Protein AF-A0A929S9D7-F1 (afdb_monomer)

Radius of gyration: 20.05 Å; Cα contacts (8 Å, |Δi|>4): 480; chains: 1; bounding box: 50×42×52 Å

pLDDT: mean 94.88, std 5.47, range [41.59, 98.62]

Structure (mmCIF, N/CA/C/O backbone):
data_AF-A0A929S9D7-F1
#
_entry.id   AF-A0A929S9D7-F1
#
loop_
_atom_site.group_PDB
_atom_site.id
_atom_site.type_symbol
_atom_site.label_atom_id
_atom_site.label_alt_id
_atom_site.label_comp_id
_atom_site.label_asym_id
_atom_site.label_entity_id
_atom_site.label_seq_id
_atom_site.pdbx_PDB_ins_code
_atom_site.Cartn_x
_atom_site.Cartn_y
_atom_site.Cartn_z
_atom_site.occupancy
_atom_site.B_iso_or_equiv
_atom_site.auth_seq_id
_atom_site.auth_comp_id
_atom_site.auth_asym_id
_atom_site.auth_atom_id
_atom_site.pdbx_PDB_model_num
ATOM 1 N N . MET A 1 1 ? 7.898 -10.731 -29.707 1.00 70.94 1 MET A N 1
ATOM 2 C CA . MET A 1 1 ? 7.051 -10.896 -28.508 1.00 70.94 1 MET A CA 1
ATOM 3 C C . MET A 1 1 ? 7.997 -10.871 -27.321 1.00 70.94 1 MET A C 1
ATOM 5 O O . MET A 1 1 ? 9.090 -11.398 -27.480 1.00 70.94 1 MET A O 1
ATOM 9 N N . TYR A 1 2 ? 7.657 -10.192 -26.224 1.00 89.38 2 TYR A N 1
ATOM 10 C CA . TYR A 1 2 ? 8.487 -10.220 -25.011 1.00 89.38 2 TYR A CA 1
ATOM 11 C C . TYR A 1 2 ? 8.585 -11.662 -24.489 1.00 89.38 2 TYR A C 1
ATOM 13 O O . TYR A 1 2 ? 7.575 -12.366 -24.494 1.00 89.38 2 TYR A O 1
ATOM 21 N N . GLU A 1 3 ? 9.781 -12.100 -24.105 1.00 94.56 3 GLU A N 1
ATOM 22 C CA . GLU A 1 3 ? 10.015 -13.422 -23.518 1.00 94.56 3 GLU A CA 1
ATOM 23 C C . GLU A 1 3 ? 9.956 -13.289 -21.996 1.00 94.56 3 GLU A C 1
ATOM 25 O O . GLU A 1 3 ? 10.698 -12.495 -21.420 1.00 94.56 3 GLU A O 1
ATOM 30 N N . LEU A 1 4 ? 9.026 -14.014 -21.375 1.00 97.12 4 LEU A N 1
ATOM 31 C CA . LEU A 1 4 ? 8.848 -14.009 -19.927 1.00 97.12 4 LEU A CA 1
ATOM 32 C C . LEU A 1 4 ? 9.947 -14.842 -19.268 1.00 97.12 4 LEU A C 1
ATOM 34 O O . LEU A 1 4 ? 10.273 -15.936 -19.726 1.00 97.12 4 LEU A O 1
ATOM 38 N N . SER A 1 5 ? 10.473 -14.324 -18.168 1.00 97.00 5 SER A N 1
ATOM 39 C CA . SER A 1 5 ? 11.403 -15.008 -17.273 1.00 97.00 5 SER A CA 1
ATOM 40 C C . SER A 1 5 ? 10.705 -16.087 -16.435 1.00 97.00 5 SER A C 1
ATOM 42 O O . SER A 1 5 ? 11.365 -17.009 -15.955 1.00 97.00 5 SER A O 1
ATOM 44 N N . TYR A 1 6 ? 9.388 -15.966 -16.240 1.00 97.12 6 TYR A N 1
ATOM 45 C CA . TYR A 1 6 ? 8.585 -16.864 -15.409 1.00 97.12 6 TYR A CA 1
ATOM 46 C C . TYR A 1 6 ? 7.400 -17.479 -16.165 1.00 97.12 6 TYR A C 1
ATOM 48 O O . TYR A 1 6 ? 6.842 -16.872 -17.078 1.00 97.12 6 TYR A O 1
ATOM 56 N N . ASP A 1 7 ? 6.985 -18.679 -15.745 1.00 96.62 7 ASP A N 1
ATOM 57 C CA . ASP A 1 7 ? 5.815 -19.369 -16.295 1.00 96.62 7 ASP A CA 1
ATOM 58 C C . ASP A 1 7 ? 4.545 -19.050 -15.488 1.00 96.62 7 ASP A C 1
ATOM 60 O O . ASP A 1 7 ? 4.351 -19.526 -14.370 1.00 96.62 7 ASP A O 1
ATOM 64 N N . PHE A 1 8 ? 3.656 -18.265 -16.092 1.00 96.69 8 PHE A N 1
ATOM 65 C CA . PHE A 1 8 ? 2.317 -17.924 -15.604 1.00 96.69 8 PHE A CA 1
ATOM 66 C C . PHE A 1 8 ? 1.219 -18.804 -16.221 1.00 96.69 8 PHE A C 1
ATOM 68 O O . PHE A 1 8 ? 0.042 -18.427 -16.238 1.00 96.69 8 PHE A O 1
ATOM 75 N N . GLN A 1 9 ? 1.585 -19.959 -16.781 1.00 95.81 9 GLN A N 1
ATOM 76 C CA . GLN A 1 9 ? 0.676 -20.925 -17.390 1.00 95.81 9 GLN A CA 1
ATOM 77 C C . GLN A 1 9 ? -0.205 -20.282 -18.479 1.00 95.81 9 GLN A C 1
ATOM 79 O O . GLN A 1 9 ? 0.286 -19.716 -19.461 1.00 95.81 9 GLN A O 1
ATOM 84 N N . THR A 1 10 ? -1.529 -20.345 -18.323 1.00 94.06 10 THR A N 1
ATOM 85 C CA . THR A 1 10 ? -2.501 -19.810 -19.284 1.00 94.06 10 THR A CA 1
ATOM 86 C C . THR A 1 10 ? -2.420 -18.291 -19.441 1.00 94.06 10 THR A C 1
ATOM 88 O O . THR A 1 10 ? -2.863 -17.765 -20.462 1.00 94.06 10 THR A O 1
ATOM 91 N N . SER A 1 11 ? -1.819 -17.580 -18.481 1.00 96.12 11 SER A N 1
ATOM 92 C CA . SER A 1 11 ? -1.686 -16.119 -18.503 1.00 96.12 11 SER A CA 1
ATOM 93 C C . SER A 1 11 ? -0.428 -15.626 -19.233 1.00 96.12 11 SER A C 1
ATOM 95 O O . SER A 1 11 ? -0.283 -14.424 -19.458 1.00 96.12 11 SER A O 1
ATOM 97 N N . ASN A 1 12 ? 0.457 -16.522 -19.689 1.00 97.31 12 ASN A N 1
ATOM 98 C CA . ASN A 1 12 ? 1.707 -16.146 -20.366 1.00 97.31 12 ASN A CA 1
ATOM 99 C C . ASN A 1 12 ? 1.491 -15.224 -21.571 1.00 97.31 12 ASN A C 1
ATOM 101 O O . ASN A 1 12 ? 2.154 -14.199 -21.707 1.00 97.31 12 ASN A O 1
ATOM 105 N N . GLN A 1 13 ? 0.540 -15.552 -22.449 1.00 96.88 13 GLN A N 1
ATOM 106 C CA . GLN A 1 13 ? 0.327 -14.776 -23.675 1.00 96.88 13 GLN A CA 1
ATOM 107 C C . GLN A 1 13 ? -0.138 -13.344 -23.383 1.00 96.88 13 GLN A C 1
ATOM 109 O O . GLN A 1 13 ? 0.322 -12.394 -24.023 1.00 96.88 13 GLN A O 1
ATOM 114 N N . ILE A 1 14 ? -1.049 -13.182 -22.419 1.00 97.31 14 ILE A N 1
ATOM 115 C CA . ILE A 1 14 ? -1.600 -11.871 -22.077 1.00 97.31 14 ILE A CA 1
ATOM 116 C C . ILE A 1 14 ? -0.566 -11.012 -21.336 1.00 97.31 14 ILE A C 1
ATOM 118 O O . ILE A 1 14 ? -0.425 -9.831 -21.661 1.00 97.31 14 ILE A O 1
ATOM 122 N N . ILE A 1 15 ? 0.226 -11.613 -20.441 1.00 98.12 15 ILE A N 1
ATOM 123 C CA . ILE A 1 15 ? 1.313 -10.935 -19.725 1.00 98.12 15 ILE A CA 1
ATOM 124 C C . ILE A 1 15 ? 2.418 -10.528 -20.706 1.00 98.12 15 ILE A C 1
ATOM 126 O O . ILE A 1 15 ? 2.784 -9.356 -20.754 1.00 98.12 15 ILE A O 1
ATOM 130 N N . ALA A 1 16 ? 2.886 -11.428 -21.575 1.00 98.06 16 ALA A N 1
ATOM 131 C CA . ALA A 1 16 ? 3.917 -11.112 -22.567 1.00 98.06 16 ALA A CA 1
ATOM 132 C C . ALA A 1 16 ? 3.506 -9.951 -23.492 1.00 98.06 16 ALA A C 1
ATOM 134 O O . ALA A 1 16 ? 4.299 -9.047 -23.774 1.00 98.06 16 ALA A O 1
ATOM 135 N N . LYS A 1 17 ? 2.242 -9.930 -23.936 1.00 97.94 17 LYS A N 1
ATOM 136 C CA . LYS A 1 17 ? 1.696 -8.823 -24.734 1.00 97.94 17 LYS A CA 1
ATOM 137 C C . LYS A 1 17 ? 1.648 -7.515 -23.941 1.00 97.94 17 LYS A C 1
ATOM 139 O O . LYS A 1 17 ? 1.969 -6.460 -24.488 1.00 97.94 17 LYS A O 1
ATOM 144 N N . TYR A 1 18 ? 1.251 -7.573 -22.672 1.00 98.38 18 TYR A N 1
ATOM 145 C CA . TYR A 1 18 ? 1.241 -6.410 -21.791 1.00 98.38 18 TYR A CA 1
ATOM 146 C C . TYR A 1 18 ? 2.647 -5.823 -21.605 1.00 98.38 18 TYR A C 1
ATOM 148 O O . TYR A 1 18 ? 2.832 -4.630 -21.846 1.00 98.38 18 TYR A O 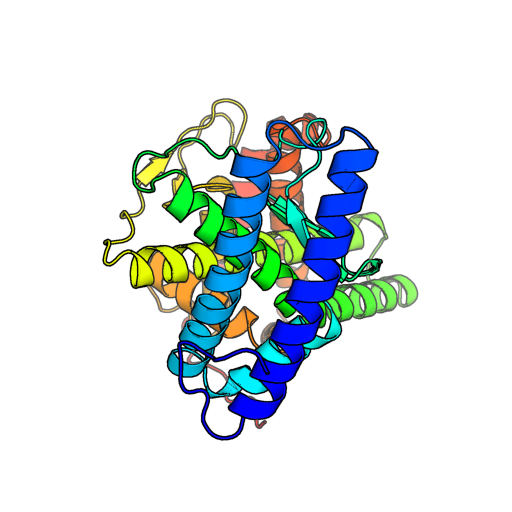1
ATOM 156 N N . PHE A 1 19 ? 3.651 -6.649 -21.294 1.00 98.50 19 PHE A N 1
ATOM 157 C CA . PHE A 1 19 ? 5.041 -6.205 -21.143 1.00 98.50 19 PHE A CA 1
ATOM 158 C C . PHE A 1 19 ? 5.604 -5.590 -22.421 1.00 98.50 19 PHE A C 1
ATOM 160 O O . PHE A 1 19 ? 6.274 -4.561 -22.363 1.00 98.50 19 PHE A O 1
ATOM 167 N N . GLN A 1 20 ? 5.284 -6.156 -23.587 1.00 98.06 20 GLN A N 1
ATOM 168 C CA . GLN A 1 20 ? 5.695 -5.576 -24.865 1.00 98.06 20 GLN A CA 1
ATOM 169 C C . GLN A 1 20 ? 5.193 -4.129 -25.027 1.00 98.06 20 GLN A C 1
ATOM 171 O O . GLN A 1 20 ? 5.957 -3.256 -25.444 1.00 98.06 20 GLN A O 1
ATOM 176 N N . ASN A 1 21 ? 3.935 -3.861 -24.668 1.00 98.00 21 ASN A N 1
ATOM 177 C CA . ASN A 1 21 ? 3.367 -2.511 -24.722 1.00 98.00 21 ASN A CA 1
ATOM 178 C C . ASN A 1 21 ? 3.952 -1.600 -23.635 1.00 98.00 21 ASN A C 1
ATOM 180 O O . ASN A 1 21 ? 4.302 -0.455 -23.919 1.00 98.00 21 ASN A O 1
ATOM 184 N N . LEU A 1 22 ? 4.097 -2.112 -22.410 1.00 98.38 22 LEU A N 1
ATOM 185 C CA . LEU A 1 22 ? 4.673 -1.382 -21.283 1.00 98.38 22 LEU A CA 1
ATOM 186 C C . LEU A 1 22 ? 6.094 -0.901 -21.600 1.00 98.38 22 LEU A C 1
ATOM 188 O O . LEU A 1 22 ? 6.403 0.268 -21.380 1.00 98.38 22 LEU A O 1
ATOM 192 N N . ILE A 1 23 ? 6.943 -1.768 -22.162 1.00 98.25 23 ILE A N 1
ATOM 193 C CA . ILE A 1 23 ? 8.321 -1.437 -22.553 1.00 98.25 23 ILE A CA 1
ATOM 194 C C . ILE A 1 23 ? 8.330 -0.346 -23.621 1.00 98.25 23 ILE A C 1
ATOM 196 O O . ILE A 1 23 ? 9.091 0.614 -23.501 1.00 98.25 23 ILE A O 1
ATOM 200 N N . ALA A 1 24 ? 7.482 -0.459 -24.647 1.00 98.00 24 ALA A N 1
ATOM 201 C CA . ALA A 1 24 ? 7.407 0.530 -25.718 1.00 98.00 24 ALA A CA 1
ATOM 202 C C . ALA A 1 24 ? 6.993 1.912 -25.183 1.00 98.00 24 ALA A C 1
ATOM 204 O O . ALA A 1 24 ? 7.670 2.908 -25.446 1.00 98.00 24 ALA A O 1
ATOM 205 N N . ASN A 1 25 ? 5.933 1.962 -24.374 1.00 98.31 25 ASN A N 1
ATOM 206 C CA . ASN A 1 25 ? 5.420 3.199 -23.788 1.00 98.31 25 ASN A CA 1
ATOM 207 C C . ASN A 1 25 ? 6.412 3.831 -22.802 1.00 98.31 25 ASN A C 1
ATOM 209 O O . ASN A 1 25 ? 6.657 5.035 -22.856 1.00 98.31 25 ASN A O 1
ATOM 213 N N . SER A 1 26 ? 7.018 3.019 -21.933 1.00 98.19 26 SER A N 1
ATOM 214 C CA . SER A 1 26 ? 7.996 3.478 -20.940 1.00 98.19 26 SER A CA 1
ATOM 215 C C . SER A 1 26 ? 9.271 4.000 -21.604 1.00 98.19 26 SER A C 1
ATOM 217 O O . SER A 1 26 ? 9.798 5.042 -21.222 1.00 98.19 26 SER A O 1
ATOM 219 N N . SER A 1 27 ? 9.723 3.331 -22.668 1.00 97.44 27 SER A N 1
ATOM 220 C CA . SER A 1 27 ? 10.875 3.768 -23.465 1.00 97.44 27 SER A CA 1
ATOM 221 C C . SER A 1 27 ? 10.595 5.090 -24.188 1.00 97.44 27 SER A C 1
ATOM 223 O O . SER A 1 27 ? 11.442 5.984 -24.188 1.00 97.44 27 SER A O 1
ATOM 225 N N . ALA A 1 28 ? 9.401 5.251 -24.773 1.00 97.56 28 ALA A N 1
ATOM 226 C CA . ALA A 1 28 ? 8.978 6.509 -25.390 1.00 97.56 28 ALA A CA 1
ATOM 227 C C . ALA A 1 28 ? 8.882 7.649 -24.359 1.00 97.56 28 ALA A C 1
ATOM 229 O O . ALA A 1 28 ? 9.313 8.771 -24.635 1.00 97.56 28 ALA A O 1
ATOM 230 N N . ASN A 1 29 ? 8.373 7.359 -23.156 1.00 97.38 29 ASN A N 1
ATOM 231 C CA . ASN A 1 29 ? 8.314 8.322 -22.059 1.00 97.38 29 ASN A CA 1
ATOM 232 C C . ASN A 1 29 ? 9.718 8.774 -21.624 1.00 97.38 29 ASN A C 1
ATOM 234 O O . ASN A 1 29 ? 9.981 9.976 -21.596 1.00 97.38 29 ASN A O 1
ATOM 238 N N . LEU A 1 30 ? 10.646 7.837 -21.400 1.00 96.88 30 LEU A N 1
ATOM 239 C CA . LEU A 1 30 ? 12.028 8.159 -21.038 1.00 96.88 30 LEU A CA 1
ATOM 240 C C . LEU A 1 30 ? 12.709 9.021 -22.110 1.00 96.88 30 LEU A C 1
ATOM 242 O O . LEU A 1 30 ? 13.360 10.012 -21.787 1.00 96.88 30 LEU A O 1
ATOM 246 N N . GLN A 1 31 ? 12.524 8.703 -23.395 1.00 96.62 31 GLN A N 1
ATOM 247 C CA . GLN A 1 31 ? 13.046 9.532 -24.488 1.00 96.62 31 GLN A CA 1
ATOM 248 C C . GLN A 1 31 ? 12.513 10.968 -24.427 1.00 96.62 31 GLN A C 1
ATOM 250 O O . GLN A 1 31 ? 13.255 11.916 -24.697 1.00 96.62 31 GLN A O 1
ATOM 255 N N . GLN A 1 32 ? 11.242 11.149 -24.063 1.00 97.12 32 GLN A N 1
ATOM 256 C CA . GLN A 1 32 ? 10.667 12.477 -23.884 1.00 97.12 32 GLN A CA 1
ATOM 257 C C . GLN A 1 32 ? 11.241 13.189 -22.653 1.00 97.12 32 GLN A C 1
ATOM 259 O O . GLN A 1 32 ? 11.578 14.369 -22.747 1.00 97.12 32 GLN A O 1
ATOM 264 N N . GLN A 1 33 ? 11.423 12.487 -21.531 1.00 96.69 33 GLN A N 1
ATOM 265 C CA . GLN A 1 33 ? 12.069 13.043 -20.339 1.00 96.69 33 GLN A CA 1
ATOM 266 C C . GLN A 1 33 ? 13.514 13.482 -20.623 1.00 96.69 33 GLN A C 1
ATOM 268 O O . GLN A 1 33 ? 13.934 14.545 -20.164 1.00 96.69 33 GLN A O 1
ATOM 273 N N . VAL A 1 34 ? 14.260 12.720 -21.432 1.00 96.38 34 VAL A N 1
ATOM 274 C CA . VAL A 1 34 ? 15.604 13.094 -21.905 1.00 96.38 34 VAL A CA 1
ATOM 275 C C . VAL A 1 34 ? 15.553 14.390 -22.714 1.00 96.38 34 VAL A C 1
ATOM 277 O O . VAL A 1 34 ? 16.272 15.335 -22.392 1.00 96.38 34 VAL A O 1
ATOM 280 N N . LYS A 1 35 ? 14.664 14.483 -23.714 1.00 96.69 35 LYS A N 1
ATOM 281 C CA . LYS A 1 35 ? 14.483 15.705 -24.525 1.00 96.69 35 LYS A CA 1
ATOM 282 C C . LYS A 1 35 ? 14.114 16.919 -23.671 1.00 96.69 35 LYS A C 1
ATOM 284 O O . LYS A 1 35 ? 14.609 18.016 -23.911 1.00 96.69 35 LYS A O 1
ATOM 289 N N . ASN A 1 36 ? 13.287 16.709 -22.652 1.00 96.69 36 ASN A N 1
ATOM 290 C CA . ASN A 1 36 ? 12.842 17.746 -21.727 1.00 96.69 36 ASN A CA 1
ATOM 291 C C . ASN A 1 36 ? 13.862 18.058 -20.616 1.00 96.69 36 ASN A C 1
ATOM 293 O O . ASN A 1 36 ? 13.570 18.868 -19.739 1.00 96.69 36 ASN A O 1
ATOM 297 N N . SER A 1 37 ? 15.044 17.429 -20.613 1.00 95.44 37 SER A N 1
ATOM 298 C CA . SER A 1 37 ? 16.060 17.593 -19.561 1.00 95.44 37 SER A CA 1
ATOM 299 C C . SER A 1 37 ? 15.543 17.269 -18.147 1.00 95.44 37 SER A C 1
ATOM 301 O O . SER A 1 37 ? 15.972 17.881 -17.164 1.00 95.44 37 SER A O 1
ATOM 303 N N . GLN A 1 38 ? 14.615 16.314 -18.045 1.00 95.75 38 GLN A N 1
ATOM 304 C CA . GLN A 1 38 ? 14.002 15.843 -16.796 1.00 95.75 38 GLN A CA 1
ATOM 305 C C . GLN A 1 38 ? 14.770 14.677 -16.157 1.00 95.75 38 GLN A C 1
ATOM 307 O O . GLN A 1 38 ? 14.504 14.338 -15.009 1.00 95.75 38 GLN A O 1
ATOM 312 N N . VAL A 1 39 ? 15.736 14.096 -16.865 1.00 94.00 39 VAL A N 1
ATOM 313 C CA . VAL A 1 39 ? 16.653 13.058 -16.363 1.00 94.00 39 VAL A CA 1
ATOM 314 C C . VAL A 1 39 ? 17.942 13.678 -15.819 1.00 94.00 39 VAL A C 1
ATOM 316 O O . VAL A 1 39 ? 18.318 14.781 -16.229 1.00 94.00 39 VAL A O 1
ATOM 319 N N . ILE A 1 40 ? 18.617 12.980 -14.901 1.00 89.81 40 ILE A N 1
ATOM 320 C CA . ILE A 1 40 ? 19.935 13.397 -14.384 1.00 89.81 40 ILE A CA 1
ATOM 321 C C . ILE A 1 40 ? 21.040 12.730 -15.201 1.00 89.81 40 ILE A C 1
ATOM 323 O O . ILE A 1 40 ? 21.884 13.413 -15.778 1.00 89.81 40 ILE A O 1
ATOM 327 N N . ASP A 1 41 ? 20.995 11.402 -15.292 1.00 90.38 41 ASP A N 1
ATOM 328 C CA . ASP A 1 41 ? 21.921 10.585 -16.070 1.00 90.38 41 ASP A CA 1
ATOM 329 C C . ASP A 1 41 ? 21.099 9.622 -16.924 1.00 90.38 41 ASP A C 1
ATOM 331 O O . ASP A 1 41 ? 20.539 8.649 -16.430 1.00 90.38 41 ASP A O 1
ATOM 335 N N . SER A 1 42 ? 21.045 9.891 -18.230 1.00 90.12 42 SER A N 1
ATOM 336 C CA . SER A 1 42 ? 20.252 9.095 -19.173 1.00 90.12 42 SER A CA 1
ATOM 337 C C . SER A 1 42 ? 20.597 7.602 -19.178 1.00 90.12 42 SER A C 1
ATOM 339 O O . SER A 1 42 ? 19.712 6.782 -19.411 1.00 90.12 42 SER A O 1
ATOM 341 N N . ARG A 1 43 ? 21.857 7.226 -18.911 1.00 91.50 43 ARG A N 1
ATOM 342 C CA . ARG A 1 43 ? 22.274 5.822 -18.890 1.00 91.50 43 ARG A CA 1
ATOM 343 C C . ARG A 1 43 ? 21.828 5.161 -17.595 1.00 91.50 43 ARG A C 1
ATOM 345 O O . ARG A 1 43 ? 21.239 4.084 -17.646 1.00 91.50 43 ARG A O 1
ATOM 352 N N . ASN A 1 44 ? 22.099 5.802 -16.458 1.00 90.50 44 ASN A N 1
ATOM 353 C CA . ASN A 1 44 ? 21.675 5.289 -15.158 1.00 90.50 44 ASN A CA 1
ATOM 354 C C . ASN A 1 44 ? 20.146 5.179 -15.081 1.00 90.50 44 ASN A C 1
ATOM 356 O O . ASN A 1 44 ? 19.615 4.124 -14.753 1.00 90.50 44 ASN A O 1
ATOM 360 N N . ASP A 1 45 ? 19.439 6.232 -15.487 1.00 92.94 45 ASP A N 1
ATOM 361 C CA . ASP A 1 45 ? 17.980 6.291 -15.464 1.00 92.94 45 ASP A CA 1
ATOM 362 C C . ASP A 1 45 ? 17.353 5.247 -16.409 1.00 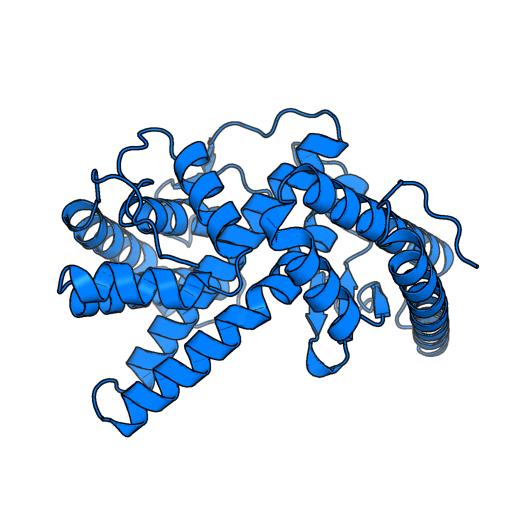92.94 45 ASP A C 1
ATOM 364 O O . ASP A 1 45 ? 16.356 4.614 -16.058 1.00 92.94 45 ASP A O 1
ATOM 368 N N . SER A 1 46 ? 17.964 4.992 -17.574 1.00 93.88 46 SER A N 1
ATOM 369 C CA . SER A 1 46 ? 17.535 3.915 -18.478 1.00 93.88 46 SER A CA 1
ATOM 370 C C . SER A 1 46 ? 17.731 2.523 -17.875 1.00 93.88 46 SER A C 1
ATOM 372 O O . SER A 1 46 ? 16.875 1.657 -18.064 1.00 93.88 46 SER A O 1
ATOM 374 N N . ASN A 1 47 ? 18.837 2.288 -17.166 1.00 93.56 47 ASN A N 1
ATOM 375 C CA . ASN A 1 47 ? 19.076 1.016 -16.484 1.00 93.56 47 ASN A CA 1
ATOM 376 C C . ASN A 1 47 ? 18.078 0.816 -15.338 1.00 93.56 47 ASN A C 1
ATOM 378 O O . ASN A 1 47 ? 17.472 -0.247 -15.226 1.00 93.56 47 ASN A O 1
ATOM 382 N N . SER A 1 48 ? 17.848 1.854 -14.531 1.00 92.94 48 SER A N 1
ATOM 383 C CA . SER A 1 48 ? 16.861 1.831 -13.450 1.00 92.94 48 SER A CA 1
ATOM 384 C C . SER A 1 48 ? 15.451 1.558 -13.968 1.00 92.94 48 SER A C 1
ATOM 386 O O . SER A 1 48 ? 14.728 0.758 -13.372 1.00 92.94 48 SER A O 1
ATOM 388 N N . LEU A 1 49 ? 15.070 2.147 -15.108 1.00 95.12 49 LEU A N 1
ATOM 389 C CA . LEU A 1 49 ? 13.799 1.848 -15.767 1.00 95.12 49 LEU A CA 1
ATOM 390 C C . LEU A 1 49 ? 13.692 0.368 -16.160 1.00 95.12 49 LEU A C 1
ATOM 392 O O . LEU A 1 49 ? 12.697 -0.282 -15.837 1.00 95.12 49 LEU A O 1
ATOM 396 N N . ALA A 1 50 ? 14.710 -0.170 -16.839 1.00 94.62 50 ALA A N 1
ATOM 397 C CA . ALA A 1 50 ? 14.726 -1.571 -17.253 1.00 94.62 50 ALA A CA 1
ATOM 398 C C . ALA A 1 50 ? 14.607 -2.518 -16.046 1.00 94.62 50 ALA A C 1
ATOM 400 O O . ALA A 1 50 ? 13.805 -3.454 -16.073 1.00 94.62 50 ALA A O 1
ATOM 401 N N . ASN A 1 51 ? 15.319 -2.216 -14.957 1.00 93.75 51 ASN A N 1
ATOM 402 C CA . ASN A 1 51 ? 15.234 -2.965 -13.705 1.00 93.75 51 ASN A CA 1
ATOM 403 C C . ASN A 1 51 ? 13.835 -2.886 -13.081 1.00 93.75 51 ASN A C 1
ATOM 405 O O . ASN A 1 51 ? 13.316 -3.899 -12.625 1.00 93.75 51 ASN A O 1
ATOM 409 N N . CYS A 1 52 ? 13.180 -1.721 -13.090 1.00 95.12 52 CYS A N 1
ATOM 410 C CA . CYS A 1 52 ? 11.811 -1.594 -12.579 1.00 95.12 52 CYS A CA 1
ATOM 411 C C . CYS A 1 52 ? 10.808 -2.432 -13.387 1.00 95.12 52 CYS A C 1
ATOM 413 O O . CYS A 1 52 ? 9.920 -3.046 -12.798 1.00 95.12 52 CYS A O 1
ATOM 415 N N . ILE A 1 53 ? 10.967 -2.505 -14.713 1.00 96.06 53 ILE A N 1
ATOM 416 C CA . ILE A 1 53 ? 10.135 -3.367 -15.565 1.00 96.06 53 ILE A CA 1
ATOM 417 C C . ILE A 1 53 ? 10.377 -4.843 -15.228 1.00 96.06 53 ILE A C 1
ATOM 419 O O . ILE A 1 53 ? 9.416 -5.570 -15.001 1.00 96.06 53 ILE A O 1
ATOM 423 N N . ALA A 1 54 ? 11.632 -5.286 -15.115 1.00 95.12 54 ALA A N 1
ATOM 424 C CA . ALA A 1 54 ? 11.938 -6.660 -14.704 1.00 95.12 54 ALA A CA 1
ATOM 425 C C . ALA A 1 54 ? 11.367 -6.985 -13.310 1.00 95.12 54 ALA A C 1
ATOM 427 O O . ALA A 1 54 ? 10.787 -8.048 -13.089 1.00 95.12 54 ALA A O 1
ATOM 428 N N . ASN A 1 55 ? 11.455 -6.036 -12.375 1.00 95.94 55 ASN A N 1
ATOM 429 C CA . ASN A 1 55 ? 10.895 -6.181 -11.037 1.00 95.94 55 ASN A CA 1
ATOM 430 C C . ASN A 1 55 ? 9.362 -6.339 -11.064 1.00 95.94 55 ASN A C 1
ATOM 432 O O . ASN A 1 55 ? 8.825 -7.036 -10.205 1.00 95.94 55 ASN A O 1
ATOM 436 N N . LEU A 1 56 ? 8.645 -5.727 -12.020 1.00 98.12 56 LEU A N 1
ATOM 437 C CA . LEU A 1 56 ? 7.197 -5.924 -12.162 1.00 98.12 56 LEU A CA 1
ATOM 438 C C . LEU A 1 56 ? 6.881 -7.378 -12.528 1.00 98.12 56 LEU A C 1
ATOM 440 O O . LEU A 1 56 ? 5.924 -7.941 -12.001 1.00 98.12 56 LEU A O 1
ATOM 444 N N . GLU A 1 57 ? 7.684 -8.003 -13.390 1.00 98.06 57 GLU A N 1
ATOM 445 C CA . GLU A 1 57 ? 7.496 -9.416 -13.735 1.00 98.06 57 GLU A CA 1
ATOM 446 C C . GLU A 1 57 ? 7.678 -10.298 -12.496 1.00 98.06 57 GLU A C 1
ATOM 448 O O . GLU A 1 57 ? 6.827 -11.133 -12.190 1.00 98.06 57 GLU A O 1
ATOM 453 N N . GLN A 1 58 ? 8.731 -10.028 -11.718 1.00 97.75 58 GLN A N 1
ATOM 454 C CA . GLN A 1 58 ? 8.982 -10.701 -10.443 1.00 97.75 58 GLN A CA 1
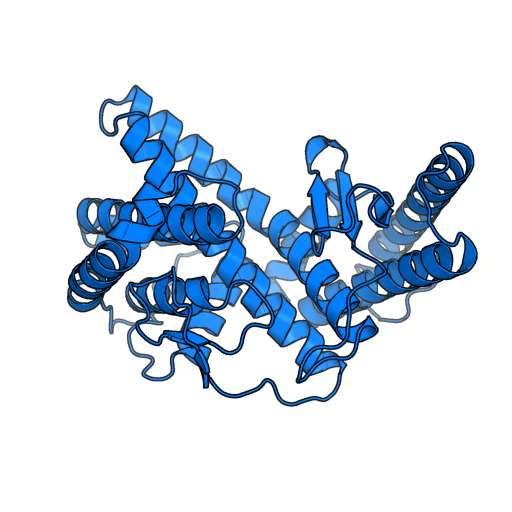ATOM 455 C C . GLN A 1 58 ? 7.830 -10.505 -9.448 1.00 97.75 58 GLN A C 1
ATOM 457 O O . GLN A 1 58 ? 7.446 -11.445 -8.756 1.00 97.75 58 GLN A O 1
ATOM 462 N N . TYR A 1 59 ? 7.263 -9.297 -9.374 1.00 98.19 59 TYR A N 1
ATOM 463 C CA . TYR A 1 59 ? 6.130 -8.988 -8.501 1.00 98.19 59 TYR A CA 1
ATOM 464 C C . TYR A 1 59 ? 4.867 -9.747 -8.901 1.00 98.19 59 TYR A C 1
ATOM 466 O O . TYR A 1 59 ? 4.180 -10.303 -8.041 1.00 98.19 59 TYR A O 1
ATOM 474 N N . LEU A 1 60 ? 4.569 -9.815 -10.199 1.00 98.38 60 LEU A N 1
ATOM 475 C CA . LEU A 1 60 ? 3.459 -10.621 -10.695 1.00 98.38 60 LEU A CA 1
ATOM 476 C C . LEU A 1 60 ? 3.682 -12.097 -10.366 1.00 98.38 60 LEU A C 1
ATOM 478 O O . LEU A 1 60 ? 2.765 -12.733 -9.857 1.00 98.38 60 LEU A O 1
ATOM 482 N N . TYR A 1 61 ? 4.884 -12.629 -10.594 1.00 98.06 61 TYR A N 1
ATOM 483 C CA . TYR A 1 61 ? 5.173 -14.037 -10.315 1.00 98.06 61 TYR A CA 1
ATOM 484 C C . TYR A 1 61 ? 5.072 -14.361 -8.821 1.00 98.06 61 TYR A C 1
ATOM 486 O O . TYR A 1 61 ? 4.441 -15.341 -8.433 1.00 98.06 61 TYR A O 1
ATOM 494 N N . TYR A 1 62 ? 5.584 -13.479 -7.960 1.00 97.62 62 TYR A N 1
ATOM 495 C CA . TYR A 1 62 ? 5.422 -13.606 -6.514 1.00 97.62 62 TYR A CA 1
ATOM 496 C C . TYR A 1 62 ? 3.946 -13.720 -6.112 1.00 97.62 62 TYR A C 1
ATOM 498 O O . TYR A 1 62 ? 3.582 -14.594 -5.329 1.00 97.62 62 TYR A O 1
ATOM 506 N N . ASN A 1 63 ? 3.075 -12.870 -6.662 1.00 97.50 63 ASN A N 1
ATOM 507 C CA . ASN A 1 63 ? 1.645 -12.912 -6.351 1.00 97.50 63 ASN A CA 1
ATOM 508 C C . ASN A 1 63 ? 0.921 -14.096 -7.009 1.00 97.50 63 ASN A C 1
ATOM 510 O O . ASN A 1 63 ? -0.047 -14.597 -6.441 1.00 97.50 63 ASN A O 1
ATOM 514 N N . PHE A 1 64 ? 1.393 -14.567 -8.165 1.00 97.38 64 PHE A N 1
ATOM 515 C CA . PHE A 1 64 ? 0.911 -15.798 -8.793 1.00 97.38 64 PHE A CA 1
ATOM 516 C C . PHE A 1 64 ? 1.125 -17.006 -7.871 1.00 97.38 64 PHE A C 1
ATOM 518 O O . PHE A 1 64 ? 0.217 -17.815 -7.694 1.00 97.38 64 PHE A O 1
ATOM 525 N N . GLU A 1 65 ? 2.284 -17.085 -7.210 1.00 96.00 65 GLU A N 1
ATOM 526 C CA . GLU A 1 65 ? 2.593 -18.162 -6.264 1.00 96.00 65 GLU A CA 1
ATOM 527 C C . GLU A 1 65 ? 1.942 -17.974 -4.885 1.00 96.00 65 GLU A C 1
ATOM 529 O O . GLU A 1 65 ? 1.502 -18.945 -4.266 1.00 96.00 65 GLU A O 1
ATOM 534 N N . LYS A 1 66 ? 1.923 -16.744 -4.355 1.00 95.12 66 LYS A N 1
ATOM 535 C CA . LYS A 1 66 ? 1.526 -16.473 -2.959 1.00 95.12 66 LYS A CA 1
ATOM 536 C C . LYS A 1 66 ? 0.049 -16.155 -2.775 1.00 95.12 66 LYS A C 1
ATOM 538 O O . LYS A 1 66 ? -0.484 -16.411 -1.696 1.00 95.12 66 LYS A O 1
ATOM 543 N N . SER A 1 67 ? -0.616 -15.649 -3.808 1.00 94.00 67 SER A N 1
ATOM 544 C CA . SER A 1 67 ? -2.013 -15.213 -3.737 1.00 94.00 67 SER A CA 1
ATOM 545 C C . SER A 1 67 ? -2.822 -15.689 -4.958 1.00 94.00 67 SER A C 1
ATOM 547 O O . SER A 1 67 ? -3.527 -14.875 -5.565 1.00 94.00 67 SER A O 1
ATOM 549 N N . PRO A 1 68 ? -2.777 -16.990 -5.326 1.00 93.81 68 PRO A N 1
ATOM 550 C CA . PRO A 1 68 ? -3.364 -17.500 -6.570 1.00 93.81 68 PRO A CA 1
ATOM 551 C C . PRO A 1 68 ? -4.861 -17.183 -6.709 1.00 93.81 68 PRO A C 1
ATOM 553 O O . PRO A 1 68 ? -5.322 -16.826 -7.788 1.00 93.81 68 PRO A O 1
ATOM 556 N N . GLN A 1 69 ? -5.614 -17.204 -5.607 1.00 93.31 69 GLN A N 1
ATOM 557 C CA . GLN A 1 69 ? -7.044 -16.882 -5.571 1.00 93.31 69 GLN A CA 1
ATOM 558 C C . GLN A 1 69 ? -7.376 -15.427 -5.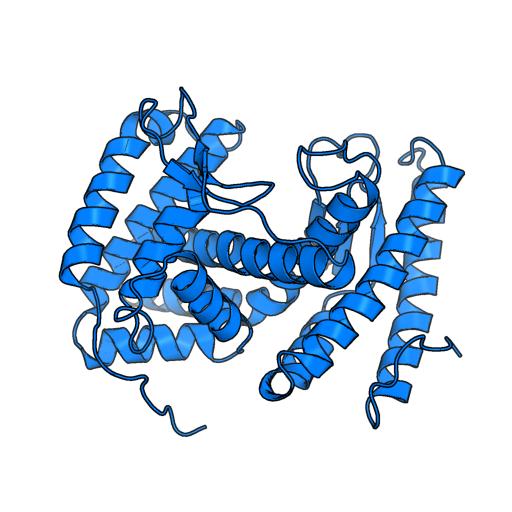943 1.00 93.31 69 GLN A C 1
ATOM 560 O O . GLN A 1 69 ? -8.500 -15.137 -6.338 1.00 93.31 69 GLN A O 1
ATOM 565 N N . ASN A 1 70 ? -6.418 -14.507 -5.800 1.00 94.62 70 ASN A N 1
ATOM 566 C CA . ASN A 1 70 ? -6.586 -13.094 -6.140 1.00 94.62 70 ASN A CA 1
ATOM 567 C C . ASN A 1 70 ? -5.763 -12.691 -7.375 1.00 94.62 70 ASN A C 1
ATOM 569 O O . ASN A 1 70 ? -5.817 -11.526 -7.773 1.00 94.62 70 ASN A O 1
ATOM 573 N N . PHE A 1 71 ? -4.996 -13.609 -7.976 1.00 96.75 71 PHE A N 1
ATOM 574 C CA . PHE A 1 71 ? -4.031 -13.264 -9.018 1.00 96.75 71 PHE A CA 1
ATOM 575 C C . PHE A 1 71 ? -4.691 -12.610 -10.233 1.00 96.75 71 PHE A C 1
ATOM 577 O O . PHE A 1 71 ? -4.204 -11.588 -10.707 1.00 96.75 71 PHE A O 1
ATOM 584 N N . ASP A 1 72 ? -5.846 -13.109 -10.675 1.00 96.62 72 ASP A N 1
ATOM 585 C CA . ASP A 1 72 ? -6.578 -12.506 -11.793 1.00 96.62 72 ASP A CA 1
ATOM 586 C C . ASP A 1 72 ? -6.989 -11.058 -11.502 1.00 96.62 72 ASP A C 1
ATOM 588 O O . ASP A 1 72 ? -6.909 -10.193 -12.375 1.00 96.62 72 ASP A O 1
ATOM 592 N N . TYR A 1 73 ? -7.401 -10.756 -10.267 1.00 96.81 73 TYR A N 1
ATOM 593 C CA . TYR A 1 73 ? -7.717 -9.385 -9.870 1.00 96.81 73 TYR A CA 1
ATOM 594 C C . TYR A 1 73 ? -6.464 -8.501 -9.850 1.00 96.81 73 TYR A C 1
ATOM 596 O O . TYR A 1 73 ? -6.505 -7.376 -10.351 1.00 96.81 73 TYR A O 1
ATOM 604 N N . ILE A 1 74 ? -5.350 -9.009 -9.317 1.00 97.81 74 ILE A N 1
ATOM 605 C CA . ILE A 1 74 ? -4.062 -8.301 -9.267 1.00 97.81 74 ILE A CA 1
ATOM 606 C C . ILE A 1 74 ? -3.579 -7.981 -10.682 1.00 97.81 74 ILE A C 1
ATOM 608 O O . ILE A 1 74 ? -3.298 -6.823 -10.999 1.00 97.81 74 ILE A O 1
ATOM 612 N N . LEU A 1 75 ? -3.547 -8.995 -11.548 1.00 98.12 75 LEU A N 1
ATOM 613 C CA . LEU A 1 75 ? -3.117 -8.883 -12.933 1.00 98.12 75 LEU A CA 1
ATOM 614 C C . LEU A 1 75 ? -3.978 -7.869 -13.692 1.00 98.12 75 LEU A C 1
ATOM 616 O O . LEU A 1 75 ? -3.442 -6.945 -14.303 1.00 98.12 75 LEU A O 1
ATOM 620 N N . ASN A 1 76 ? -5.306 -7.983 -13.598 1.00 97.44 76 ASN A N 1
ATOM 621 C CA . ASN A 1 76 ? -6.221 -7.053 -14.257 1.00 97.44 76 ASN A CA 1
ATOM 622 C C . ASN A 1 76 ? -6.095 -5.626 -13.710 1.00 97.44 76 ASN A C 1
ATOM 624 O O . ASN A 1 76 ? -6.146 -4.670 -14.483 1.00 97.44 76 ASN A O 1
ATOM 628 N N . SER A 1 77 ? -5.915 -5.459 -12.398 1.00 96.75 77 SER A N 1
ATOM 629 C CA . SER A 1 77 ? -5.736 -4.139 -11.782 1.00 96.75 77 SER A CA 1
ATOM 630 C C . SER A 1 77 ? -4.488 -3.449 -12.321 1.00 96.75 77 SER A C 1
ATOM 632 O O . SER A 1 77 ? -4.565 -2.289 -12.725 1.00 96.75 77 SER A O 1
ATOM 634 N N . ILE A 1 78 ? -3.368 -4.169 -12.407 1.00 97.69 78 ILE A N 1
ATOM 635 C CA . ILE A 1 78 ? -2.111 -3.640 -12.942 1.00 97.69 78 ILE A CA 1
ATOM 636 C C . ILE A 1 78 ? -2.240 -3.359 -14.440 1.00 97.69 78 ILE A C 1
ATOM 638 O O . ILE A 1 78 ? -2.029 -2.227 -14.863 1.00 97.69 78 ILE A O 1
ATOM 642 N N . MET A 1 79 ? -2.658 -4.338 -15.243 1.00 97.19 79 MET A N 1
ATOM 643 C CA . MET A 1 79 ? -2.745 -4.191 -16.701 1.00 97.19 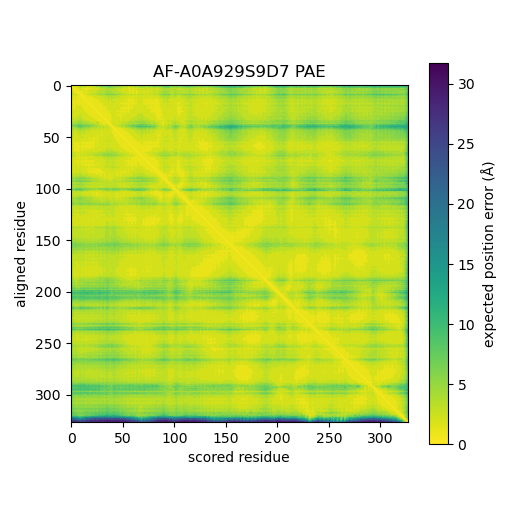79 MET A CA 1
ATOM 644 C C . MET A 1 79 ? -3.658 -3.045 -17.149 1.00 97.19 79 MET A C 1
ATOM 646 O O . MET A 1 79 ? -3.393 -2.389 -18.157 1.00 97.19 79 MET A O 1
ATOM 650 N N . ASN A 1 80 ? -4.745 -2.803 -16.415 1.00 95.75 80 ASN A N 1
ATOM 651 C CA . ASN A 1 80 ? -5.708 -1.769 -16.777 1.00 95.75 80 ASN A CA 1
ATOM 652 C C . ASN A 1 80 ? -5.289 -0.370 -16.316 1.00 95.75 80 ASN A C 1
ATOM 654 O O . ASN A 1 80 ? -5.748 0.608 -16.913 1.00 95.75 80 ASN A O 1
ATOM 658 N N . ASN A 1 81 ? -4.434 -0.256 -15.295 1.00 96.94 81 ASN A N 1
ATOM 659 C CA . ASN A 1 81 ? -4.100 1.018 -14.645 1.00 96.94 81 ASN A CA 1
ATOM 660 C C . ASN A 1 81 ? -2.611 1.380 -14.692 1.00 96.94 81 ASN A C 1
ATOM 662 O O . ASN A 1 81 ? -2.250 2.464 -14.251 1.00 96.94 81 ASN A O 1
ATOM 666 N N . VAL A 1 82 ? -1.754 0.528 -15.251 1.00 98.12 82 VAL A N 1
ATOM 667 C CA . VAL A 1 82 ? -0.333 0.807 -15.470 1.00 98.12 82 VAL A CA 1
ATOM 668 C C . VAL A 1 82 ? -0.034 0.589 -16.941 1.00 98.12 82 VAL A C 1
ATOM 670 O O . VAL A 1 82 ? -0.230 -0.486 -17.488 1.00 98.12 82 VAL A O 1
ATOM 673 N N . SER A 1 83 ? 0.410 1.642 -17.608 1.00 97.75 83 SER A N 1
ATOM 674 C CA . SER A 1 83 ? 0.797 1.624 -19.019 1.00 97.75 83 SER A CA 1
ATOM 675 C C . SER A 1 83 ? 2.213 2.141 -19.240 1.00 97.75 83 SER A C 1
ATOM 677 O O . SER A 1 83 ? 2.781 1.909 -20.308 1.00 97.75 83 SER A O 1
ATOM 679 N N . ILE A 1 84 ? 2.766 2.825 -18.232 1.00 98.12 84 ILE A N 1
ATOM 680 C CA . ILE A 1 84 ? 4.100 3.414 -18.200 1.00 98.12 84 ILE A CA 1
ATOM 681 C C . ILE A 1 84 ? 4.700 3.152 -16.811 1.00 98.12 84 ILE A C 1
ATOM 683 O O . ILE A 1 84 ? 4.083 3.463 -15.791 1.00 98.12 84 ILE A O 1
ATOM 687 N N . ILE A 1 85 ? 5.921 2.626 -16.774 1.00 98.00 85 ILE A N 1
ATOM 688 C CA . ILE A 1 85 ? 6.824 2.781 -15.631 1.00 98.00 85 ILE A CA 1
ATOM 689 C C . ILE A 1 85 ? 7.842 3.843 -16.034 1.00 98.00 85 ILE A C 1
ATOM 691 O O . ILE A 1 85 ? 8.329 3.850 -17.161 1.00 98.00 85 ILE A O 1
ATOM 695 N N . SER A 1 86 ? 8.142 4.766 -15.135 1.00 96.88 86 SER A N 1
ATOM 696 C CA . SER A 1 86 ? 9.056 5.871 -15.386 1.00 96.88 86 SER A CA 1
ATOM 697 C C . SER A 1 86 ? 9.960 6.100 -14.184 1.00 96.88 86 SER A C 1
ATOM 699 O O . SER A 1 86 ? 9.617 5.778 -13.048 1.00 96.88 86 SER A O 1
ATOM 701 N N . VAL A 1 87 ? 11.110 6.721 -14.423 1.00 96.25 87 VAL A N 1
ATOM 702 C CA . VAL A 1 87 ? 11.873 7.345 -13.341 1.00 96.25 87 VAL A CA 1
ATOM 703 C C . VAL A 1 87 ? 11.235 8.681 -12.963 1.00 96.25 87 VAL A C 1
ATOM 705 O O . VAL A 1 87 ? 10.646 9.358 -13.816 1.00 96.25 87 VAL A O 1
ATOM 708 N N . LEU A 1 88 ? 11.354 9.075 -11.695 1.00 96.25 88 LEU A N 1
ATOM 709 C CA . LEU A 1 88 ? 10.960 10.412 -11.253 1.00 96.25 88 LEU A CA 1
ATOM 710 C C . LEU A 1 88 ? 11.797 11.487 -11.975 1.00 96.25 88 LEU A C 1
ATOM 712 O O . LEU A 1 88 ? 13.032 11.361 -12.051 1.00 96.25 88 LEU A O 1
ATOM 716 N N . PRO A 1 89 ? 11.155 12.571 -12.459 1.00 95.12 89 PRO A N 1
ATOM 717 C CA . PRO A 1 89 ? 11.862 13.754 -12.929 1.00 95.12 89 PRO A CA 1
ATOM 718 C C . PRO A 1 89 ? 12.845 14.265 -11.873 1.00 95.12 89 PRO A C 1
ATOM 720 O O . PRO A 1 89 ? 12.570 14.206 -10.677 1.00 95.12 89 PRO A O 1
ATOM 723 N N . LYS A 1 90 ? 13.989 14.805 -12.298 1.00 94.06 90 LYS A N 1
ATOM 724 C CA . LYS A 1 90 ? 15.083 15.232 -11.408 1.00 94.06 90 LYS A CA 1
ATOM 725 C C . LYS A 1 90 ? 14.657 16.192 -10.288 1.00 94.06 90 LYS A C 1
ATOM 727 O O . LYS A 1 90 ? 15.232 16.166 -9.209 1.00 94.06 90 LYS A O 1
ATOM 732 N N . ASN A 1 91 ? 13.650 17.029 -10.532 1.00 93.00 91 ASN A N 1
ATOM 733 C CA . ASN A 1 91 ? 13.094 17.983 -9.568 1.00 93.00 91 ASN A CA 1
ATOM 734 C C . ASN A 1 91 ? 12.078 17.358 -8.593 1.00 93.00 91 ASN A C 1
ATOM 736 O O . ASN A 1 91 ? 11.640 18.035 -7.669 1.00 93.00 91 ASN A O 1
ATOM 740 N N . GLU A 1 92 ? 11.713 16.092 -8.788 1.00 92.94 92 GLU A N 1
ATOM 741 C CA . GLU A 1 92 ? 10.734 15.350 -7.986 1.00 92.94 92 GLU A CA 1
ATOM 742 C C . GLU A 1 92 ? 11.365 14.173 -7.221 1.00 92.94 92 GLU A C 1
ATOM 744 O O . GLU A 1 92 ? 10.678 13.492 -6.466 1.00 92.94 92 GLU A O 1
ATOM 749 N N . ARG A 1 93 ? 12.687 13.958 -7.323 1.00 91.62 93 ARG A N 1
ATOM 750 C CA . ARG A 1 93 ? 13.422 12.871 -6.633 1.00 91.62 93 ARG A CA 1
ATOM 751 C C . ARG A 1 93 ? 13.564 13.051 -5.109 1.00 91.62 93 ARG A C 1
ATOM 753 O O . ARG A 1 93 ? 14.441 12.455 -4.493 1.00 91.62 93 ARG A O 1
ATOM 760 N N . GLY A 1 94 ? 12.710 13.869 -4.490 1.00 88.00 94 GLY A N 1
ATOM 761 C CA . GLY A 1 94 ? 12.617 14.035 -3.033 1.00 88.00 94 GLY A CA 1
ATOM 762 C C . GLY A 1 94 ? 11.750 12.981 -2.333 1.00 88.00 94 GLY A C 1
ATOM 763 O O . GLY A 1 94 ? 11.722 12.936 -1.107 1.00 88.00 94 GLY A O 1
ATOM 764 N N . ILE A 1 95 ? 11.052 12.141 -3.100 1.00 91.44 95 ILE A N 1
ATOM 765 C CA . ILE A 1 95 ? 10.193 11.047 -2.620 1.00 91.44 95 ILE A CA 1
ATOM 766 C C . ILE A 1 95 ? 10.680 9.711 -3.191 1.00 91.44 95 ILE A C 1
ATOM 768 O O . ILE A 1 95 ? 11.542 9.694 -4.070 1.00 91.44 95 ILE A O 1
ATOM 772 N N . TYR A 1 96 ? 10.160 8.588 -2.696 1.00 92.94 96 TYR A N 1
ATOM 773 C CA . TYR A 1 96 ? 10.569 7.258 -3.161 1.00 92.94 96 TYR A CA 1
ATOM 774 C C . TYR A 1 96 ? 9.890 6.828 -4.469 1.00 92.94 96 TYR A C 1
ATOM 776 O O . TYR A 1 96 ? 10.490 6.116 -5.275 1.00 92.94 96 TYR A O 1
ATOM 784 N N . GLY A 1 97 ? 8.662 7.283 -4.695 1.00 94.75 97 GLY A N 1
ATOM 785 C CA . GLY A 1 97 ? 7.828 6.886 -5.816 1.00 94.75 97 GLY A CA 1
ATOM 786 C C . GLY A 1 97 ? 6.511 7.653 -5.825 1.00 94.75 97 GLY A C 1
ATOM 787 O O . GLY A 1 97 ? 6.245 8.460 -4.932 1.00 94.75 97 GLY A O 1
ATOM 788 N N . LYS A 1 98 ? 5.743 7.466 -6.897 1.00 95.12 98 LYS A N 1
ATOM 789 C CA . LYS A 1 98 ? 4.410 8.040 -7.070 1.00 95.12 98 LYS A CA 1
ATOM 790 C C . LYS A 1 98 ? 3.613 7.251 -8.100 1.00 95.12 98 LYS A C 1
ATOM 792 O O . LYS A 1 98 ? 4.065 7.070 -9.232 1.00 95.12 98 LYS A O 1
ATOM 797 N N . THR A 1 99 ? 2.377 6.919 -7.759 1.00 95.38 99 THR A N 1
ATOM 798 C 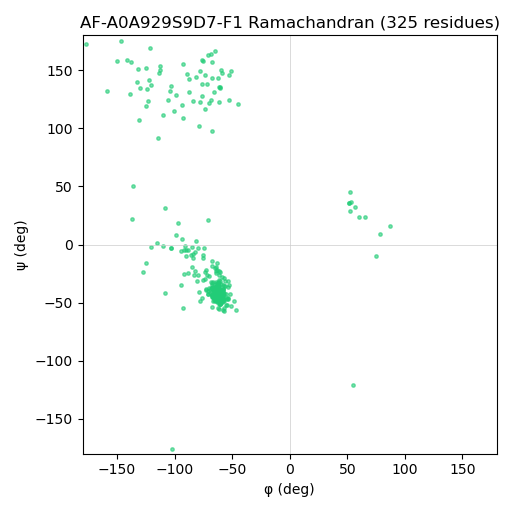CA . THR A 1 99 ? 1.393 6.361 -8.690 1.00 95.38 99 THR A CA 1
ATOM 799 C C . THR A 1 99 ? 0.438 7.439 -9.199 1.00 95.38 99 THR A C 1
ATOM 801 O O . THR A 1 99 ? -0.206 8.150 -8.429 1.00 95.38 99 THR A O 1
ATOM 804 N N . GLU A 1 100 ? 0.285 7.534 -10.519 1.00 93.38 100 GLU A N 1
ATOM 805 C CA . GLU A 1 100 ? -0.699 8.386 -11.186 1.00 93.38 100 GLU A CA 1
ATOM 806 C C . GLU A 1 100 ? -1.725 7.532 -11.937 1.00 93.38 100 GLU A C 1
ATOM 808 O O . GLU A 1 100 ? -1.551 7.220 -13.115 1.00 93.38 100 GLU A O 1
ATOM 813 N N . ILE A 1 101 ? -2.834 7.190 -11.272 1.00 85.00 101 ILE A N 1
ATOM 814 C CA . ILE A 1 101 ? -3.894 6.344 -11.850 1.00 85.00 101 ILE A CA 1
ATOM 815 C C . ILE A 1 101 ? -4.477 6.947 -13.139 1.00 85.00 101 ILE A C 1
ATOM 817 O O . ILE A 1 101 ? -4.682 6.230 -14.116 1.00 85.00 101 ILE A O 1
ATOM 821 N N . GLY A 1 102 ? -4.700 8.267 -13.179 1.00 85.06 102 GLY A N 1
ATOM 822 C CA . GLY A 1 102 ? -5.275 8.944 -14.351 1.00 85.06 102 GLY A CA 1
ATOM 823 C C . GLY A 1 102 ? -4.395 8.860 -15.603 1.00 85.06 102 GLY A C 1
ATOM 824 O O . GLY A 1 102 ? -4.907 8.662 -16.702 1.00 85.06 102 GLY A O 1
ATOM 825 N N . ASN A 1 103 ? -3.074 8.938 -15.424 1.00 89.50 103 ASN A N 1
ATOM 826 C CA . ASN A 1 103 ? -2.093 8.832 -16.508 1.00 89.50 103 ASN A CA 1
ATOM 827 C C . ASN A 1 103 ? -1.598 7.396 -16.722 1.00 89.50 103 ASN A C 1
ATOM 829 O O . ASN A 1 103 ? -0.851 7.135 -17.662 1.00 89.50 103 ASN A O 1
ATOM 833 N N . LYS A 1 104 ? -2.025 6.467 -15.860 1.00 96.56 104 LYS A N 1
ATOM 834 C CA . LYS A 1 104 ? -1.572 5.079 -15.814 1.00 96.56 104 LYS A CA 1
ATOM 835 C C . LYS A 1 104 ? -0.051 4.964 -15.739 1.00 96.56 104 LYS A C 1
ATOM 837 O O . LYS A 1 104 ? 0.551 4.173 -16.475 1.00 96.56 104 LYS A O 1
ATOM 842 N N . THR A 1 105 ? 0.557 5.768 -14.870 1.00 97.44 105 THR A N 1
ATOM 843 C CA . THR A 1 105 ? 2.013 5.859 -14.732 1.00 97.44 105 THR A CA 1
ATOM 844 C C . THR A 1 105 ? 2.444 5.574 -13.306 1.00 97.44 105 THR A C 1
ATOM 846 O O . THR A 1 105 ? 1.889 6.137 -12.365 1.00 97.44 105 THR A O 1
ATOM 849 N N . ILE A 1 106 ? 3.474 4.744 -13.157 1.00 97.75 106 ILE A N 1
ATOM 850 C CA . ILE A 1 106 ? 4.225 4.603 -11.910 1.00 97.75 106 ILE A CA 1
ATOM 851 C C . ILE A 1 106 ? 5.574 5.288 -12.091 1.00 97.75 106 ILE A C 1
ATOM 853 O O . ILE A 1 106 ? 6.319 4.959 -13.014 1.00 97.75 106 ILE A O 1
ATOM 857 N N . TYR A 1 107 ? 5.889 6.225 -11.204 1.00 97.12 107 TYR A N 1
ATOM 858 C CA . TYR A 1 107 ? 7.193 6.865 -11.116 1.00 97.12 107 TYR A CA 1
ATOM 859 C C . TYR A 1 107 ? 7.968 6.302 -9.936 1.00 97.12 107 TYR A C 1
ATOM 861 O O . TYR A 1 107 ? 7.440 6.257 -8.830 1.00 97.12 107 TYR A O 1
ATOM 869 N N . ILE A 1 108 ? 9.228 5.933 -10.150 1.00 96.56 108 ILE A N 1
ATOM 870 C CA . ILE A 1 108 ? 10.125 5.448 -9.095 1.00 96.56 108 ILE A CA 1
ATOM 871 C C . ILE A 1 108 ? 11.364 6.329 -9.030 1.00 96.56 108 ILE A C 1
ATOM 873 O O . ILE A 1 108 ? 11.882 6.771 -10.058 1.00 96.56 108 ILE A O 1
ATOM 877 N N . ASN A 1 109 ? 11.847 6.602 -7.822 1.00 94.88 109 ASN A N 1
ATOM 878 C CA . ASN A 1 109 ? 13.110 7.296 -7.638 1.00 94.88 109 ASN A CA 1
ATOM 879 C C . ASN A 1 109 ? 14.282 6.360 -7.974 1.00 94.88 109 ASN A C 1
ATOM 881 O O . ASN A 1 109 ? 14.466 5.363 -7.276 1.00 94.88 109 ASN A O 1
ATOM 885 N N . PRO A 1 110 ? 15.096 6.657 -9.003 1.00 91.06 110 PRO A N 1
ATOM 886 C CA . PRO A 1 110 ? 16.255 5.829 -9.323 1.00 91.06 110 PRO A CA 1
ATOM 887 C C . PRO A 1 110 ? 17.430 6.033 -8.350 1.00 91.06 110 PRO A C 1
ATOM 889 O O . PRO A 1 110 ? 18.363 5.237 -8.376 1.00 91.06 110 PRO A O 1
ATOM 892 N N . ASP A 1 111 ? 17.392 7.061 -7.492 1.00 90.88 111 ASP A N 1
ATOM 893 C CA . ASP A 1 111 ? 18.519 7.499 -6.655 1.00 90.88 111 ASP A CA 1
ATOM 894 C C . ASP A 1 111 ? 18.318 7.173 -5.162 1.00 90.88 111 ASP A C 1
ATOM 896 O O . ASP A 1 111 ? 18.759 7.905 -4.271 1.00 90.88 111 ASP A O 1
ATOM 900 N N . LEU A 1 112 ? 17.621 6.077 -4.854 1.00 92.81 112 LEU A N 1
ATOM 901 C CA . LEU A 1 112 ? 17.378 5.671 -3.470 1.00 92.81 112 LEU A CA 1
ATOM 902 C C . LEU A 1 112 ? 18.681 5.222 -2.791 1.00 92.81 112 LEU A C 1
ATOM 904 O O . LEU A 1 112 ? 19.324 4.295 -3.279 1.00 92.81 112 LEU A O 1
ATOM 908 N N . PRO A 1 113 ? 19.087 5.802 -1.647 1.00 93.44 113 PRO A N 1
ATOM 909 C CA . PRO A 1 113 ? 20.296 5.368 -0.946 1.00 93.44 113 PRO A CA 1
ATOM 910 C C . PRO A 1 113 ? 20.095 3.994 -0.298 1.00 93.44 113 PRO A C 1
ATOM 912 O O . PRO A 1 113 ? 18.965 3.573 -0.080 1.00 93.44 113 PRO A O 1
ATOM 915 N N . ASN A 1 114 ? 21.169 3.305 0.087 1.00 95.31 114 ASN A N 1
ATOM 916 C CA . ASN A 1 114 ? 21.049 2.094 0.910 1.00 95.31 114 ASN A CA 1
ATOM 917 C C . ASN A 1 114 ? 20.343 2.407 2.245 1.00 95.31 114 ASN A C 1
ATOM 919 O O . ASN A 1 114 ? 20.524 3.491 2.806 1.00 95.31 114 ASN A O 1
ATOM 923 N N . SER A 1 115 ? 19.588 1.447 2.778 1.00 93.38 115 SER A N 1
ATOM 924 C CA . SER A 1 115 ? 19.150 1.444 4.176 1.00 93.38 115 SER A CA 1
ATOM 925 C C . SER A 1 115 ? 20.003 0.477 4.999 1.00 93.38 115 SER A C 1
ATOM 927 O O . SER A 1 115 ? 20.960 -0.118 4.501 1.00 93.38 115 SER A O 1
ATOM 929 N N . ASN A 1 116 ? 19.671 0.306 6.280 1.00 91.12 116 ASN A N 1
ATOM 930 C CA . ASN A 1 116 ? 20.401 -0.606 7.166 1.00 91.12 116 ASN A CA 1
ATOM 931 C C . ASN A 1 116 ? 20.314 -2.079 6.726 1.00 91.12 116 ASN A C 1
ATOM 933 O O . ASN A 1 116 ? 21.152 -2.883 7.129 1.00 91.12 116 ASN A O 1
ATOM 937 N N . TYR A 1 117 ? 19.298 -2.441 5.935 1.00 94.75 117 TYR A N 1
ATOM 938 C CA . TYR A 1 117 ? 18.990 -3.835 5.596 1.00 94.75 117 TYR A CA 1
ATOM 939 C C . TYR A 1 117 ? 18.874 -4.092 4.087 1.00 94.75 117 TYR A C 1
ATOM 941 O O . TYR A 1 117 ? 19.079 -5.226 3.636 1.00 94.75 117 TYR A O 1
ATOM 949 N N . LEU A 1 118 ? 18.570 -3.054 3.305 1.00 96.69 118 LEU A N 1
ATOM 950 C CA . LEU A 1 118 ? 18.360 -3.137 1.865 1.00 96.69 118 LEU A CA 1
ATOM 951 C C . LEU A 1 118 ? 19.355 -2.234 1.128 1.00 96.69 118 LEU A C 1
ATOM 953 O O . LEU A 1 118 ? 19.616 -1.096 1.515 1.00 96.69 118 LEU A O 1
ATOM 957 N N . THR A 1 119 ? 19.913 -2.753 0.044 1.00 96.44 119 THR A N 1
ATOM 958 C CA . THR A 1 119 ? 20.679 -1.984 -0.938 1.00 96.44 119 THR A CA 1
ATOM 959 C C . THR A 1 119 ? 19.763 -1.023 -1.696 1.00 96.44 119 THR A C 1
ATOM 961 O O . THR A 1 119 ? 18.543 -1.179 -1.700 1.00 96.44 119 THR A O 1
ATOM 964 N N . SER A 1 120 ? 20.355 -0.042 -2.371 1.00 94.06 120 SER A N 1
ATOM 965 C CA . SER A 1 120 ? 19.666 0.896 -3.262 1.00 94.06 120 SER A CA 1
ATOM 966 C C . SER A 1 120 ? 18.729 0.187 -4.249 1.00 94.06 120 SER A C 1
ATOM 968 O O . SER A 1 120 ? 17.549 0.515 -4.326 1.00 94.06 120 SER A O 1
ATOM 970 N N . GLU A 1 121 ? 19.215 -0.856 -4.928 1.00 93.38 121 GLU A N 1
ATOM 971 C CA . GLU A 1 121 ? 18.430 -1.623 -5.902 1.00 93.38 121 GLU A CA 1
ATOM 972 C C . GLU A 1 121 ? 17.252 -2.367 -5.255 1.00 93.38 121 GLU A C 1
ATOM 974 O O . GLU A 1 121 ? 16.139 -2.375 -5.784 1.00 93.38 121 GLU A O 1
ATOM 979 N N . GLU A 1 122 ? 17.469 -2.961 -4.081 1.00 96.00 122 GLU A N 1
ATOM 980 C CA . GLU A 1 122 ? 16.403 -3.629 -3.334 1.00 96.00 122 GLU A CA 1
ATOM 981 C C . GLU A 1 122 ? 15.346 -2.631 -2.857 1.00 96.00 122 GLU A C 1
ATOM 983 O O . GLU A 1 122 ? 14.156 -2.926 -2.919 1.00 96.00 122 GLU A O 1
ATOM 988 N N . ARG A 1 123 ? 15.743 -1.423 -2.452 1.00 96.19 123 ARG A N 1
ATOM 989 C CA . ARG A 1 123 ? 14.783 -0.367 -2.113 1.00 96.19 123 ARG A CA 1
ATOM 990 C C . ARG A 1 123 ? 13.992 0.075 -3.338 1.00 96.19 123 ARG A C 1
ATOM 992 O O . ARG A 1 123 ? 12.776 0.170 -3.250 1.00 96.19 123 ARG A O 1
ATOM 999 N N . THR A 1 124 ? 14.626 0.251 -4.495 1.00 94.00 124 THR A N 1
ATOM 1000 C CA . THR A 1 124 ? 13.915 0.511 -5.760 1.00 94.00 124 THR A CA 1
ATOM 1001 C C . THR A 1 124 ? 12.883 -0.581 -6.058 1.00 94.00 124 THR A C 1
ATOM 1003 O O . THR A 1 124 ? 11.745 -0.278 -6.413 1.00 94.00 124 THR A O 1
ATOM 1006 N N . LYS A 1 125 ? 13.235 -1.856 -5.846 1.00 95.56 125 LYS A N 1
ATOM 1007 C CA . LYS A 1 125 ? 12.306 -2.990 -5.973 1.00 95.56 125 LYS A CA 1
ATOM 1008 C C . LYS A 1 125 ? 11.149 -2.918 -4.971 1.00 95.56 125 LYS A C 1
ATOM 1010 O O . LYS A 1 125 ? 10.003 -3.125 -5.369 1.00 95.56 125 LYS A O 1
ATOM 1015 N N . LEU A 1 126 ? 11.436 -2.607 -3.706 1.00 97.38 126 LEU A N 1
ATOM 1016 C CA . LEU A 1 126 ? 10.435 -2.412 -2.655 1.00 97.38 126 LEU A CA 1
ATOM 1017 C C . LEU A 1 126 ? 9.448 -1.318 -3.059 1.00 97.38 126 LEU A C 1
ATOM 1019 O O . LEU A 1 126 ? 8.249 -1.570 -3.088 1.00 97.38 126 LEU A O 1
ATOM 1023 N N . TYR A 1 127 ? 9.924 -0.123 -3.403 1.00 96.94 127 TYR A N 1
ATOM 1024 C CA . TYR A 1 127 ? 9.022 0.995 -3.674 1.00 96.94 127 TYR A CA 1
ATOM 1025 C C . TYR A 1 127 ? 8.273 0.842 -4.994 1.00 96.94 127 TYR A C 1
ATOM 1027 O O . TYR A 1 127 ? 7.140 1.288 -5.100 1.00 96.94 127 TYR A O 1
ATOM 1035 N N . MET A 1 128 ? 8.823 0.115 -5.966 1.00 96.75 128 MET A N 1
ATOM 1036 C CA . MET A 1 128 ? 8.053 -0.300 -7.138 1.00 96.75 128 MET A CA 1
ATOM 1037 C C . MET A 1 128 ? 6.881 -1.214 -6.742 1.00 96.75 128 MET A C 1
ATOM 1039 O O . MET A 1 128 ? 5.742 -0.966 -7.136 1.00 96.75 128 MET A O 1
ATOM 1043 N N . ALA A 1 129 ? 7.127 -2.220 -5.897 1.00 97.69 129 ALA A N 1
ATOM 1044 C CA . ALA A 1 129 ? 6.070 -3.084 -5.371 1.00 97.69 129 ALA A CA 1
ATOM 1045 C C . ALA A 1 129 ? 5.061 -2.330 -4.486 1.00 97.69 129 ALA A C 1
ATOM 1047 O O . ALA A 1 129 ? 3.878 -2.672 -4.478 1.00 97.69 129 ALA A O 1
ATOM 1048 N N . HIS A 1 130 ? 5.516 -1.304 -3.764 1.00 98.12 130 HIS A N 1
ATOM 1049 C CA . HIS A 1 130 ? 4.666 -0.400 -2.998 1.00 98.12 130 HIS A CA 1
ATOM 1050 C C . HIS A 1 130 ? 3.711 0.355 -3.938 1.00 98.12 130 HIS A C 1
ATOM 1052 O O . HIS A 1 130 ? 2.499 0.230 -3.819 1.00 98.12 130 HIS A O 1
ATOM 1058 N N . GLU A 1 131 ? 4.219 1.036 -4.964 1.00 97.81 131 GLU A N 1
ATOM 1059 C CA . GLU A 1 131 ? 3.363 1.744 -5.925 1.00 97.81 131 GLU A CA 1
ATOM 1060 C C . GLU A 1 131 ? 2.348 0.815 -6.624 1.00 97.81 131 GLU A C 1
ATOM 1062 O O . GLU A 1 131 ? 1.169 1.148 -6.765 1.00 97.81 131 GLU A O 1
ATOM 1067 N N . LEU A 1 132 ? 2.751 -0.410 -6.982 1.00 97.81 132 LEU A N 1
ATOM 1068 C CA . LEU A 1 132 ? 1.818 -1.418 -7.504 1.00 97.81 132 LEU A CA 1
ATOM 1069 C C . LEU A 1 132 ? 0.740 -1.825 -6.490 1.00 97.81 132 LEU A C 1
ATOM 1071 O O . LEU A 1 132 ? -0.399 -2.098 -6.875 1.00 97.81 132 LEU A O 1
ATOM 1075 N N . GLY A 1 133 ? 1.070 -1.854 -5.199 1.00 97.56 133 GLY A N 1
ATOM 1076 C CA . GLY A 1 133 ? 0.110 -2.122 -4.135 1.00 97.56 133 GLY A CA 1
ATOM 1077 C C . GLY A 1 133 ? -1.016 -1.089 -4.092 1.00 97.56 133 GLY A C 1
ATOM 1078 O O . GLY A 1 133 ? -2.177 -1.487 -3.976 1.00 97.56 133 GLY A O 1
ATOM 1079 N N . HIS A 1 134 ? -0.710 0.198 -4.294 1.00 97.62 134 HIS A N 1
ATOM 1080 C CA . HIS A 1 134 ? -1.732 1.245 -4.427 1.00 97.62 134 HIS A CA 1
ATOM 1081 C C . HIS A 1 134 ? -2.626 1.028 -5.647 1.00 97.62 134 HIS A C 1
ATOM 1083 O O . HIS A 1 134 ? -3.840 1.211 -5.562 1.00 97.62 134 HIS A O 1
ATOM 1089 N N . VAL A 1 135 ? -2.066 0.585 -6.778 1.00 97.56 135 VAL A N 1
ATOM 1090 C CA . VAL A 1 135 ? -2.862 0.257 -7.973 1.00 97.56 135 VAL A CA 1
ATOM 1091 C C . VAL A 1 135 ? -3.887 -0.841 -7.676 1.00 97.56 135 VAL A C 1
ATOM 1093 O O . VAL A 1 135 ? -5.049 -0.723 -8.069 1.00 97.56 135 VAL A O 1
ATOM 1096 N N . ILE A 1 136 ? -3.482 -1.890 -6.957 1.00 96.81 136 ILE A N 1
ATOM 1097 C CA . ILE A 1 136 ? -4.363 -3.001 -6.562 1.00 96.81 136 ILE A CA 1
ATOM 1098 C C . ILE A 1 136 ? -5.416 -2.523 -5.551 1.00 96.81 136 ILE A C 1
ATOM 1100 O O . ILE A 1 136 ? -6.605 -2.831 -5.682 1.00 96.81 136 ILE A O 1
ATOM 1104 N N . ASN A 1 137 ? -4.995 -1.742 -4.555 1.00 97.25 137 ASN A N 1
ATOM 1105 C CA . ASN A 1 137 ? -5.861 -1.253 -3.486 1.00 97.25 137 ASN A CA 1
ATOM 1106 C C . ASN A 1 137 ? -6.832 -0.154 -3.947 1.00 97.25 137 ASN A C 1
ATOM 1108 O O . ASN A 1 137 ? -7.900 0.011 -3.351 1.00 97.25 137 ASN A O 1
ATOM 1112 N N . ASN A 1 138 ? -6.533 0.541 -5.052 1.00 95.19 138 ASN A N 1
ATOM 1113 C CA . ASN A 1 138 ? -7.408 1.565 -5.622 1.00 95.19 138 ASN A CA 1
ATOM 1114 C C . ASN A 1 138 ? -8.834 1.034 -5.854 1.00 95.19 138 ASN A C 1
ATOM 1116 O O . ASN A 1 138 ? -9.801 1.758 -5.630 1.00 95.19 138 ASN A O 1
ATOM 1120 N N . GLY A 1 139 ? -8.992 -0.245 -6.218 1.00 92.56 139 GLY A N 1
ATOM 1121 C CA . GLY A 1 139 ? -10.311 -0.847 -6.421 1.00 92.56 139 GLY A CA 1
ATOM 1122 C C . GLY A 1 139 ? -11.221 -0.787 -5.187 1.00 92.56 139 GLY A C 1
ATOM 1123 O O . GLY A 1 139 ? -12.406 -0.480 -5.318 1.00 92.56 139 GLY A O 1
ATOM 1124 N N . TRP A 1 140 ? -10.695 -1.025 -3.981 1.00 96.56 140 TRP A N 1
ATOM 1125 C CA . TRP A 1 140 ? -11.484 -0.893 -2.752 1.00 96.56 140 TRP A CA 1
ATOM 1126 C C . TRP A 1 140 ? -11.448 0.529 -2.172 1.00 96.56 140 TRP A C 1
ATOM 1128 O O . TRP A 1 140 ? -12.420 0.931 -1.536 1.00 96.56 140 TRP A O 1
ATOM 1138 N N . MET A 1 141 ? -10.420 1.333 -2.462 1.00 97.25 141 MET A N 1
ATOM 1139 C CA . MET A 1 141 ? -10.408 2.762 -2.113 1.00 97.25 141 MET A CA 1
ATOM 1140 C C . MET A 1 141 ? -11.509 3.555 -2.833 1.00 97.25 141 MET A C 1
ATOM 1142 O O . MET A 1 141 ? -12.125 4.429 -2.225 1.00 97.25 141 MET A O 1
ATOM 1146 N N . GLN A 1 142 ? -11.844 3.222 -4.086 1.00 96.38 142 GLN A N 1
ATOM 1147 C CA . GLN A 1 142 ? -12.997 3.833 -4.766 1.00 96.38 142 GLN A CA 1
ATOM 1148 C C . GLN A 1 142 ? -14.321 3.508 -4.056 1.00 96.38 142 GLN A C 1
ATOM 1150 O O . GLN A 1 142 ? -15.155 4.394 -3.865 1.00 96.38 142 GLN A O 1
ATOM 1155 N N . LYS A 1 143 ? -14.487 2.274 -3.557 1.00 97.56 143 LYS A N 1
ATOM 1156 C CA . LYS A 1 143 ? -15.669 1.887 -2.762 1.00 97.56 143 LYS A CA 1
ATOM 1157 C C . LYS A 1 143 ? -15.765 2.674 -1.455 1.00 97.56 143 LYS A C 1
ATOM 1159 O O . LYS A 1 143 ? -16.864 3.056 -1.056 1.00 97.56 143 LYS A O 1
ATOM 1164 N N . THR A 1 144 ? -14.629 2.971 -0.821 1.00 97.69 144 THR A N 1
ATOM 1165 C CA . THR A 1 144 ? -14.575 3.876 0.335 1.00 97.69 144 THR A CA 1
ATOM 1166 C C . THR A 1 144 ? -15.132 5.255 -0.017 1.00 97.69 144 THR A C 1
ATOM 1168 O O . THR A 1 144 ? -15.983 5.770 0.706 1.00 97.69 144 THR A O 1
ATOM 1171 N N . ILE A 1 145 ? -14.706 5.845 -1.139 1.00 97.75 145 ILE A N 1
ATOM 1172 C CA . ILE A 1 145 ? -15.189 7.160 -1.593 1.00 97.75 145 ILE A CA 1
ATOM 1173 C C . ILE A 1 145 ? -16.703 7.123 -1.848 1.00 97.75 145 ILE A C 1
ATOM 1175 O O . ILE A 1 145 ? -17.439 8.003 -1.396 1.00 97.75 145 ILE A O 1
ATOM 1179 N N . GLU A 1 146 ? -17.192 6.096 -2.544 1.00 98.12 146 GLU A N 1
ATOM 1180 C CA . GLU A 1 146 ? -18.620 5.911 -2.825 1.00 98.12 146 GLU A CA 1
ATOM 1181 C C . GLU A 1 146 ? -19.457 5.808 -1.544 1.00 98.12 146 GLU A C 1
ATOM 1183 O O . GLU A 1 146 ? -20.488 6.480 -1.418 1.00 98.12 146 GLU A O 1
ATOM 1188 N N . PHE A 1 147 ? -18.995 5.005 -0.582 1.00 97.69 147 PHE A N 1
ATOM 1189 C CA . PHE A 1 147 ? -19.631 4.843 0.721 1.00 97.69 147 PHE A CA 1
ATOM 1190 C C . PHE A 1 147 ? -19.685 6.162 1.492 1.00 97.69 147 PHE A C 1
ATOM 1192 O O . PHE A 1 147 ? -20.763 6.579 1.908 1.00 97.69 147 PHE A O 1
ATOM 1199 N N . LEU A 1 148 ? -18.562 6.867 1.627 1.00 98.19 148 LEU A N 1
ATOM 1200 C CA . LEU A 1 148 ? -18.511 8.127 2.373 1.00 98.19 148 LEU A CA 1
ATOM 1201 C C . LEU A 1 148 ? -19.407 9.200 1.750 1.00 98.19 148 LEU A C 1
ATOM 1203 O O . LEU A 1 148 ? -20.149 9.877 2.461 1.00 98.19 148 LEU A O 1
ATOM 1207 N N . ASN A 1 149 ? -19.424 9.300 0.419 1.00 98.31 149 ASN A N 1
ATOM 1208 C CA . ASN A 1 149 ? -20.332 10.198 -0.292 1.00 98.31 149 ASN A CA 1
ATOM 1209 C C . ASN A 1 149 ? -21.807 9.856 -0.040 1.00 98.31 149 ASN A C 1
ATOM 1211 O O . ASN A 1 149 ? -22.649 10.752 0.038 1.00 98.31 149 ASN A O 1
ATOM 1215 N N . LYS A 1 150 ? -22.143 8.567 0.082 1.00 97.81 150 LYS A N 1
ATOM 1216 C CA . LYS A 1 150 ? -23.494 8.127 0.442 1.00 97.81 150 LYS A CA 1
ATOM 1217 C C . LYS A 1 150 ? -23.845 8.523 1.878 1.00 97.81 150 LYS A C 1
ATOM 1219 O O . LYS A 1 150 ? -24.926 9.070 2.080 1.00 97.81 150 LYS A O 1
ATOM 1224 N N . GLU A 1 151 ? -22.945 8.311 2.834 1.00 97.12 151 GLU A N 1
ATOM 1225 C CA . GLU A 1 151 ? -23.164 8.668 4.242 1.00 97.12 151 GLU A CA 1
ATOM 1226 C C . GLU A 1 151 ? -23.303 10.185 4.450 1.00 97.12 151 GLU A C 1
ATOM 1228 O O . GLU A 1 151 ? -24.149 10.620 5.232 1.00 97.12 151 GLU A O 1
ATOM 1233 N N . ILE A 1 152 ? -22.554 11.001 3.697 1.00 97.88 152 ILE A N 1
ATOM 1234 C CA . ILE A 1 152 ? -22.722 12.463 3.686 1.00 97.88 152 ILE A CA 1
ATOM 1235 C C . ILE A 1 152 ? -24.109 12.845 3.160 1.00 97.88 152 ILE A C 1
ATOM 1237 O O . ILE A 1 152 ? -24.821 13.615 3.800 1.00 97.88 152 ILE A O 1
ATOM 1241 N N . ARG A 1 153 ? -24.529 12.295 2.010 1.00 97.94 153 ARG A N 1
ATOM 1242 C CA . ARG A 1 153 ? -25.858 12.580 1.433 1.00 97.94 153 ARG A CA 1
ATOM 1243 C C . ARG A 1 153 ? -27.004 12.146 2.348 1.00 97.94 153 ARG A C 1
ATOM 1245 O O . ARG A 1 153 ? -28.066 12.759 2.317 1.00 97.94 153 ARG A O 1
ATOM 1252 N N . ALA A 1 154 ? -26.790 11.100 3.142 1.00 97.12 154 ALA A N 1
ATOM 1253 C CA . ALA A 1 154 ? -27.744 10.615 4.132 1.00 97.12 154 ALA A CA 1
ATOM 1254 C C . ALA A 1 154 ? -27.741 11.425 5.445 1.00 97.12 154 ALA A C 1
ATOM 1256 O O . ALA A 1 154 ? -28.558 11.145 6.315 1.00 97.12 154 ALA A O 1
ATOM 1257 N N . ASN A 1 155 ? -26.864 12.428 5.592 1.00 95.94 155 ASN A N 1
ATOM 1258 C CA . ASN A 1 155 ? -26.627 13.182 6.830 1.00 95.94 155 ASN A CA 1
ATOM 1259 C C . ASN A 1 155 ? -26.147 12.324 8.018 1.00 95.94 155 ASN A C 1
ATOM 1261 O O . ASN A 1 155 ? -26.297 12.725 9.171 1.00 95.94 155 ASN A O 1
ATOM 1265 N N . ASN A 1 156 ? -25.533 11.168 7.749 1.00 94.94 156 ASN A N 1
ATOM 1266 C CA . ASN A 1 156 ? -24.937 10.313 8.780 1.00 94.94 156 ASN A CA 1
ATOM 1267 C C . ASN A 1 156 ? -23.520 10.768 9.159 1.00 94.94 156 ASN A C 1
ATOM 1269 O O . ASN A 1 156 ? -23.067 10.521 10.276 1.00 94.94 156 ASN A O 1
ATOM 1273 N N . LEU A 1 157 ? -22.816 11.431 8.235 1.00 96.31 157 LEU A N 1
ATOM 1274 C CA . LEU A 1 157 ? -21.475 11.975 8.440 1.00 96.31 157 LEU A CA 1
ATOM 1275 C C . LEU A 1 157 ? -21.386 13.413 7.932 1.00 96.31 157 LEU A C 1
ATOM 1277 O O . LEU A 1 157 ? -21.879 13.745 6.856 1.00 96.31 157 LEU A O 1
ATOM 1281 N N . SER A 1 158 ? -20.680 14.258 8.679 1.00 97.38 158 SER A N 1
ATOM 1282 C CA . SER A 1 158 ? -20.224 15.553 8.170 1.00 97.38 158 SER A CA 1
ATOM 1283 C C . SER A 1 158 ? -19.022 15.389 7.229 1.00 97.38 158 SER A C 1
ATOM 1285 O O . SER A 1 158 ? -18.279 14.409 7.315 1.00 97.38 158 SER A O 1
ATOM 1287 N N . GLN A 1 159 ? -18.780 16.383 6.367 1.00 97.12 159 GLN A N 1
ATOM 1288 C CA . GLN A 1 159 ? -17.613 16.404 5.471 1.00 97.12 159 GLN A CA 1
ATOM 1289 C C . GLN A 1 159 ? -16.269 16.223 6.216 1.00 97.12 159 GLN A C 1
ATOM 1291 O O . GLN A 1 159 ? -15.479 15.375 5.801 1.00 97.12 159 GLN A O 1
ATOM 1296 N N . PRO A 1 160 ? -15.996 16.910 7.351 1.00 97.25 160 PRO A N 1
ATOM 1297 C CA . PRO A 1 160 ? -14.752 16.693 8.096 1.00 97.25 160 PRO A CA 1
ATOM 1298 C C . PRO A 1 160 ? -14.603 15.271 8.653 1.00 97.25 160 PRO A C 1
ATOM 1300 O O . PRO A 1 160 ? -13.506 14.716 8.628 1.00 97.25 160 PRO A O 1
ATOM 1303 N N . GLN A 1 161 ? -15.695 14.665 9.132 1.00 97.69 161 GLN A N 1
ATOM 1304 C CA . GLN A 1 161 ? -15.672 13.281 9.617 1.00 97.69 161 GLN A CA 1
ATOM 1305 C C . GLN A 1 161 ? -15.386 12.308 8.474 1.00 97.69 161 GLN A C 1
ATOM 1307 O O . GLN A 1 161 ? -14.541 11.428 8.620 1.00 97.69 161 GLN A O 1
ATOM 1312 N N . ALA A 1 162 ? -16.046 12.491 7.328 1.00 98.19 162 ALA A N 1
ATOM 1313 C CA . ALA A 1 162 ? -15.820 11.667 6.150 1.00 98.19 162 ALA A CA 1
ATOM 1314 C C . ALA A 1 162 ? -14.369 11.764 5.654 1.00 98.19 162 ALA A C 1
ATOM 1316 O O . ALA A 1 162 ? -13.763 10.732 5.378 1.00 98.19 162 ALA A O 1
ATOM 1317 N N . GLN A 1 163 ? -13.775 12.965 5.634 1.00 98.12 163 GLN A N 1
ATOM 1318 C CA . GLN A 1 163 ? -12.364 13.131 5.271 1.00 98.12 163 GLN A CA 1
ATOM 1319 C C . GLN A 1 163 ? -11.441 12.358 6.217 1.00 98.12 163 GLN A C 1
ATOM 1321 O O . GLN A 1 163 ? -10.530 11.677 5.762 1.00 98.12 163 GLN A O 1
ATOM 1326 N N . LEU A 1 164 ? -11.664 12.427 7.532 1.00 98.38 164 LEU A N 1
ATOM 1327 C CA . LEU A 1 164 ? -10.842 11.683 8.491 1.00 98.38 164 LEU A CA 1
ATOM 1328 C C . LEU A 1 164 ? -10.995 10.165 8.335 1.00 98.38 164 LEU A C 1
ATOM 1330 O O . LEU A 1 164 ? -10.005 9.447 8.440 1.00 98.38 164 LEU A O 1
ATOM 1334 N N . ILE A 1 165 ? -12.201 9.672 8.042 1.00 98.62 165 ILE A N 1
ATOM 1335 C CA . ILE A 1 165 ? -12.423 8.245 7.770 1.00 98.62 165 ILE A CA 1
ATOM 1336 C C . ILE A 1 165 ? -11.714 7.823 6.476 1.00 98.62 165 ILE A C 1
ATOM 1338 O O . ILE A 1 165 ? -11.076 6.771 6.450 1.00 98.62 165 ILE A O 1
ATOM 1342 N N . TYR A 1 166 ? -11.770 8.649 5.426 1.00 98.62 166 TYR A N 1
ATOM 1343 C CA . TYR A 1 166 ? -11.010 8.427 4.196 1.00 98.62 166 TYR A CA 1
ATOM 1344 C C . TYR A 1 166 ? -9.503 8.348 4.472 1.00 98.62 166 TYR A C 1
ATOM 1346 O O . TYR A 1 166 ? -8.853 7.408 4.021 1.00 98.62 166 TYR A O 1
ATOM 1354 N N . GLU A 1 167 ? -8.951 9.273 5.264 1.00 98.44 167 GLU A N 1
ATOM 1355 C CA . GLU A 1 167 ? -7.536 9.221 5.655 1.00 98.44 167 GLU A CA 1
ATOM 1356 C C . GLU A 1 167 ? -7.202 7.966 6.474 1.00 98.44 167 GLU A C 1
ATOM 1358 O O . GLU A 1 167 ? -6.104 7.431 6.339 1.00 98.44 167 GLU A O 1
ATOM 1363 N N . GLY A 1 168 ? -8.136 7.460 7.287 1.00 98.56 168 GLY A N 1
ATOM 1364 C CA . GLY A 1 168 ? -7.984 6.187 7.995 1.00 98.56 168 GLY A CA 1
ATOM 1365 C C . GLY A 1 168 ? -7.859 4.994 7.046 1.00 98.56 168 GLY A C 1
ATOM 1366 O O . GLY A 1 168 ? -6.952 4.177 7.191 1.00 98.56 168 GLY A O 1
ATOM 1367 N N . PHE A 1 169 ? -8.711 4.923 6.021 1.00 98.62 169 PHE A N 1
ATOM 1368 C CA . PHE A 1 169 ? -8.583 3.915 4.964 1.00 98.62 169 PHE A CA 1
ATOM 1369 C C . PHE A 1 169 ? -7.322 4.099 4.125 1.00 98.62 169 PHE A C 1
ATOM 1371 O O . PHE A 1 169 ? -6.670 3.121 3.775 1.00 98.62 169 PHE A O 1
ATOM 1378 N N . SER A 1 170 ? -6.937 5.338 3.838 1.00 98.19 170 SER A N 1
ATOM 1379 C CA . SER A 1 170 ? -5.702 5.605 3.115 1.00 98.19 170 SER A CA 1
ATOM 1380 C C . SER A 1 170 ? -4.468 5.233 3.946 1.00 98.19 170 SER A C 1
ATOM 1382 O O . SER A 1 170 ? -3.514 4.718 3.389 1.00 98.19 170 SER A O 1
ATOM 1384 N N . MET A 1 171 ? -4.487 5.370 5.277 1.00 98.31 171 MET A N 1
ATOM 1385 C CA . MET A 1 171 ? -3.431 4.814 6.136 1.00 98.31 171 MET A CA 1
ATOM 1386 C C . MET A 1 171 ? -3.360 3.287 6.031 1.00 98.31 171 MET A C 1
ATOM 1388 O O . MET A 1 171 ? -2.266 2.726 6.039 1.00 98.31 171 MET A O 1
ATOM 1392 N N . LEU A 1 172 ? -4.511 2.609 5.965 1.00 98.25 172 LEU A N 1
ATOM 1393 C CA . LEU A 1 172 ? -4.551 1.161 5.756 1.00 98.25 172 LEU A CA 1
ATOM 1394 C C . LEU A 1 172 ? -3.968 0.776 4.397 1.00 98.25 172 LEU A C 1
ATOM 1396 O O . LEU A 1 172 ? -3.238 -0.211 4.321 1.00 98.25 172 LEU A O 1
ATOM 1400 N N . ASP A 1 173 ? -4.252 1.552 3.351 1.00 98.12 173 ASP A N 1
ATOM 1401 C CA . ASP A 1 173 ? -3.629 1.382 2.040 1.00 98.12 173 ASP A CA 1
ATOM 1402 C C . ASP A 1 173 ? -2.099 1.467 2.155 1.00 98.12 173 ASP A C 1
ATOM 1404 O O . ASP A 1 173 ? -1.430 0.470 1.892 1.00 98.12 173 ASP A O 1
ATOM 1408 N N . GLU A 1 174 ? -1.565 2.574 2.687 1.00 97.56 174 GLU A N 1
ATOM 1409 C CA . GLU A 1 174 ? -0.123 2.775 2.913 1.00 97.56 174 GLU A CA 1
ATOM 1410 C C . GLU A 1 174 ? 0.516 1.607 3.680 1.00 97.56 174 GLU A C 1
ATOM 1412 O O . GLU A 1 174 ? 1.494 1.001 3.242 1.00 97.56 174 GLU A O 1
ATOM 1417 N N . ALA A 1 175 ? -0.055 1.242 4.832 1.00 98.25 175 ALA A N 1
ATOM 1418 C CA . ALA A 1 175 ? 0.543 0.248 5.715 1.00 98.25 175 ALA A CA 1
ATOM 1419 C C . ALA A 1 175 ? 0.472 -1.177 5.147 1.00 98.25 175 ALA A C 1
ATOM 1421 O O . ALA A 1 175 ? 1.425 -1.945 5.293 1.00 98.25 175 ALA A O 1
ATOM 1422 N N . THR A 1 176 ? -0.640 -1.558 4.509 1.00 98.31 176 THR A N 1
ATOM 1423 C CA . THR A 1 176 ? -0.780 -2.901 3.917 1.00 98.31 176 THR A CA 1
ATOM 1424 C C . THR A 1 176 ? 0.062 -3.047 2.656 1.00 98.31 176 THR A C 1
ATOM 1426 O O . THR A 1 176 ? 0.694 -4.085 2.450 1.00 98.31 176 THR A O 1
ATOM 1429 N N . THR A 1 177 ? 0.136 -1.998 1.841 1.00 97.69 177 THR A N 1
ATOM 1430 C CA . THR A 1 177 ? 0.995 -1.934 0.662 1.00 97.69 177 THR A CA 1
ATOM 1431 C C . THR A 1 177 ? 2.470 -1.984 1.042 1.00 97.69 177 THR A C 1
ATOM 1433 O O . THR A 1 177 ? 3.182 -2.849 0.526 1.00 97.69 177 THR A O 1
ATOM 1436 N N . GLN A 1 178 ? 2.910 -1.177 2.015 1.00 98.00 178 GLN A N 1
ATOM 1437 C CA . GLN A 1 178 ? 4.273 -1.250 2.541 1.00 98.00 178 GLN A CA 1
ATOM 1438 C C . GLN A 1 178 ? 4.574 -2.654 3.070 1.00 98.00 178 GLN A C 1
ATOM 1440 O O . GLN A 1 178 ? 5.569 -3.257 2.685 1.00 98.00 178 GLN A O 1
ATOM 1445 N N . ASN A 1 179 ? 3.692 -3.236 3.886 1.00 98.38 179 ASN A N 1
ATOM 1446 C CA . ASN A 1 179 ? 3.932 -4.560 4.453 1.00 98.38 179 ASN A CA 1
ATOM 1447 C C . ASN A 1 179 ? 4.096 -5.662 3.385 1.00 98.38 179 ASN A C 1
ATOM 1449 O O . ASN A 1 179 ? 4.968 -6.523 3.530 1.00 98.38 179 ASN A O 1
ATOM 1453 N N . ARG A 1 180 ? 3.293 -5.636 2.310 1.00 97.62 180 ARG A N 1
ATOM 1454 C CA . ARG A 1 180 ? 3.438 -6.571 1.177 1.00 97.62 180 ARG A CA 1
ATOM 1455 C C . ARG A 1 180 ? 4.723 -6.321 0.394 1.00 97.62 180 ARG A C 1
ATOM 1457 O O . ARG A 1 180 ? 5.404 -7.284 0.057 1.00 97.62 180 ARG A O 1
ATOM 1464 N N . ALA A 1 181 ? 5.068 -5.061 0.137 1.00 98.00 181 ALA A N 1
ATOM 1465 C CA . ALA A 1 181 ? 6.292 -4.689 -0.569 1.00 98.00 181 ALA A CA 1
ATOM 1466 C C . ALA A 1 181 ? 7.554 -5.158 0.175 1.00 98.00 181 ALA A C 1
ATOM 1468 O O . ALA A 1 181 ? 8.468 -5.707 -0.440 1.00 98.00 181 ALA A O 1
ATOM 1469 N N . GLU A 1 182 ? 7.565 -5.031 1.505 1.00 98.00 182 GLU A N 1
ATOM 1470 C CA . GLU A 1 182 ? 8.619 -5.566 2.374 1.00 98.00 182 GLU A CA 1
ATOM 1471 C C . GLU A 1 182 ? 8.703 -7.096 2.257 1.00 98.00 182 GLU A C 1
ATOM 1473 O O . GLU A 1 182 ? 9.767 -7.657 1.998 1.00 98.00 182 GLU A O 1
ATOM 1478 N N . ASN A 1 183 ? 7.575 -7.802 2.398 1.00 97.19 183 ASN A N 1
ATOM 1479 C CA . ASN A 1 183 ? 7.553 -9.265 2.280 1.00 97.19 183 ASN A CA 1
ATOM 1480 C C . ASN A 1 183 ? 8.050 -9.740 0.905 1.00 97.19 183 ASN A C 1
ATOM 1482 O O . ASN A 1 183 ? 8.799 -10.714 0.825 1.00 97.19 183 ASN A O 1
ATOM 1486 N N . PHE A 1 184 ? 7.668 -9.033 -0.157 1.00 97.81 184 PHE A N 1
ATOM 1487 C CA . PHE A 1 184 ? 8.116 -9.283 -1.520 1.00 97.81 184 PHE A CA 1
ATOM 1488 C C . PHE A 1 184 ? 9.633 -9.111 -1.671 1.00 97.81 184 PHE A C 1
ATOM 1490 O O . PHE A 1 184 ? 10.316 -10.047 -2.096 1.00 97.81 184 PHE A O 1
ATOM 1497 N N . VAL A 1 185 ? 10.179 -7.946 -1.296 1.00 97.94 185 VAL A N 1
ATOM 1498 C CA . VAL A 1 185 ? 11.606 -7.660 -1.501 1.00 97.94 185 VAL A CA 1
ATOM 1499 C C . VAL A 1 185 ? 12.486 -8.589 -0.668 1.00 97.94 185 VAL A C 1
ATOM 1501 O O . VAL A 1 185 ? 13.426 -9.167 -1.206 1.00 97.94 185 VAL A O 1
ATOM 1504 N N . TYR A 1 186 ? 12.156 -8.817 0.609 1.00 97.75 186 TYR A N 1
ATOM 1505 C CA . TYR A 1 186 ? 12.948 -9.691 1.476 1.00 97.75 186 TYR A CA 1
ATOM 1506 C C . TYR A 1 186 ? 12.928 -11.142 0.985 1.00 97.75 186 TYR A C 1
ATOM 1508 O O . TYR A 1 186 ? 13.974 -11.796 0.974 1.00 97.75 186 TYR A O 1
ATOM 1516 N N . SER A 1 187 ? 11.769 -11.620 0.511 1.00 95.38 187 SER A N 1
ATOM 1517 C CA . SER A 1 187 ? 11.641 -12.960 -0.067 1.00 95.38 187 SER A CA 1
ATOM 1518 C C . SER A 1 187 ? 12.530 -13.135 -1.299 1.00 95.38 187 SER A C 1
ATOM 1520 O O . SER A 1 187 ? 13.238 -14.133 -1.394 1.00 95.38 187 SER A O 1
ATOM 1522 N N . LEU A 1 188 ? 12.524 -12.182 -2.236 1.00 94.12 188 LEU A N 1
ATOM 1523 C CA . LEU A 1 188 ? 13.328 -12.290 -3.460 1.00 94.12 188 LEU A CA 1
ATOM 1524 C C . LEU A 1 188 ? 14.817 -12.040 -3.237 1.00 94.12 188 LEU A C 1
ATOM 1526 O O . LEU A 1 188 ? 15.651 -12.635 -3.914 1.00 94.12 188 LEU A O 1
ATOM 1530 N N . SER A 1 189 ? 15.160 -11.199 -2.269 1.00 94.56 189 SER A N 1
ATOM 1531 C CA . SER A 1 189 ? 16.545 -10.961 -1.872 1.00 94.56 189 SER A CA 1
ATOM 1532 C C . SER A 1 189 ? 17.157 -12.106 -1.065 1.00 94.56 189 SER A C 1
ATOM 1534 O O . SER A 1 189 ? 18.329 -12.025 -0.705 1.00 94.56 189 SER A O 1
ATOM 1536 N N . SER A 1 190 ? 16.393 -13.161 -0.744 1.00 92.56 190 SER A N 1
ATOM 1537 C CA . SER A 1 190 ? 16.828 -14.243 0.154 1.00 92.56 190 SER A CA 1
ATOM 1538 C C . SER A 1 190 ? 17.340 -13.716 1.504 1.00 92.56 190 SER A C 1
ATOM 1540 O O . SER A 1 190 ? 18.299 -14.234 2.078 1.00 92.56 190 SER A O 1
ATOM 1542 N N . LYS A 1 191 ? 16.704 -12.651 2.010 1.00 95.50 191 LYS A N 1
ATOM 1543 C CA . LYS A 1 191 ? 17.047 -11.987 3.271 1.00 95.50 191 LYS A CA 1
ATOM 1544 C C . LYS A 1 191 ? 15.932 -12.175 4.288 1.00 95.50 191 LYS A C 1
ATOM 1546 O O . LYS A 1 191 ? 14.750 -12.158 3.959 1.00 95.50 191 LYS A O 1
ATOM 1551 N N . ASN A 1 192 ? 16.313 -12.258 5.557 1.00 94.38 192 ASN A N 1
ATOM 1552 C CA . ASN A 1 192 ? 15.344 -12.195 6.642 1.00 94.38 192 ASN A CA 1
ATOM 1553 C C . ASN A 1 192 ? 14.893 -10.749 6.840 1.00 94.38 192 ASN A C 1
ATOM 1555 O O . ASN A 1 192 ? 15.723 -9.856 7.031 1.00 94.38 192 ASN A O 1
ATOM 1559 N N . ARG A 1 193 ? 13.576 -10.538 6.847 1.00 94.88 193 ARG A N 1
ATOM 1560 C CA . ARG A 1 193 ? 12.996 -9.263 7.261 1.00 94.88 193 ARG A CA 1
ATOM 1561 C C . ARG A 1 193 ? 13.385 -8.980 8.720 1.00 94.88 193 ARG A C 1
ATOM 1563 O O . ARG A 1 193 ? 13.287 -9.894 9.545 1.00 94.88 193 ARG A O 1
ATOM 1570 N N . PRO A 1 194 ? 13.826 -7.756 9.061 1.00 94.38 194 PRO A N 1
ATOM 1571 C CA . PRO A 1 194 ? 14.216 -7.427 10.422 1.00 94.38 194 PRO A CA 1
ATOM 1572 C C . PRO A 1 194 ? 13.047 -7.626 11.401 1.00 94.38 194 PRO A C 1
ATOM 1574 O O . PRO A 1 194 ? 11.875 -7.477 11.025 1.00 94.38 194 PRO A O 1
ATOM 1577 N N . PRO A 1 195 ? 13.341 -7.967 12.669 1.00 94.88 195 PRO A N 1
ATOM 1578 C CA . PRO A 1 195 ? 12.320 -8.007 13.708 1.00 94.88 195 PRO A CA 1
ATOM 1579 C C . PRO A 1 195 ? 11.759 -6.600 13.954 1.00 94.88 195 PRO A C 1
ATOM 1581 O O . PRO A 1 195 ? 12.350 -5.605 13.541 1.00 94.88 195 PRO A O 1
ATOM 1584 N N . LEU A 1 196 ? 10.632 -6.508 14.663 1.00 95.50 196 LEU A N 1
ATOM 1585 C CA . LEU A 1 196 ? 10.129 -5.219 15.138 1.00 95.50 196 LEU A CA 1
ATOM 1586 C C . LEU A 1 196 ? 11.146 -4.583 16.095 1.00 95.50 196 LEU A C 1
ATOM 1588 O O . LEU A 1 196 ? 11.499 -5.173 17.117 1.00 95.50 196 LEU A O 1
ATOM 1592 N N . LEU A 1 197 ? 11.593 -3.375 15.764 1.00 94.81 197 LEU A N 1
ATOM 1593 C CA . LEU A 1 197 ? 12.519 -2.578 16.560 1.00 94.81 197 LEU A CA 1
ATOM 1594 C C . LEU A 1 197 ? 11.816 -1.334 17.097 1.00 94.81 197 LEU A C 1
ATOM 1596 O O . LEU A 1 197 ? 10.853 -0.845 16.508 1.00 94.81 197 LEU A O 1
ATOM 1600 N N . ASN A 1 198 ? 12.308 -0.816 18.222 1.00 95.06 198 ASN A N 1
ATOM 1601 C CA . ASN A 1 198 ? 11.834 0.450 18.767 1.00 95.06 198 ASN A CA 1
ATOM 1602 C C . ASN A 1 198 ? 12.453 1.616 17.997 1.00 95.06 198 ASN A C 1
ATOM 1604 O O . ASN A 1 198 ? 13.673 1.780 17.978 1.00 95.06 198 ASN A O 1
ATOM 1608 N N . TYR A 1 199 ? 11.592 2.456 17.439 1.00 93.62 199 TYR A N 1
ATOM 1609 C CA . TYR A 1 199 ? 11.947 3.727 16.831 1.00 93.62 199 TYR A CA 1
ATOM 1610 C C . TYR A 1 199 ? 11.384 4.866 17.660 1.00 93.62 199 TYR A C 1
ATOM 1612 O O . TYR A 1 199 ? 10.327 4.742 18.275 1.00 93.62 199 TYR A O 1
ATOM 1620 N N . THR A 1 200 ? 12.076 5.999 17.632 1.00 91.88 200 THR A N 1
ATOM 1621 C CA . THR A 1 200 ? 11.623 7.230 18.271 1.00 91.88 200 THR A CA 1
ATOM 1622 C C . THR A 1 200 ? 11.720 8.366 17.273 1.00 91.88 200 THR A C 1
ATOM 1624 O O . THR A 1 200 ? 12.744 8.547 16.617 1.00 91.88 200 THR A O 1
ATOM 1627 N N . ASN A 1 201 ? 10.673 9.179 17.200 1.00 90.25 201 ASN A N 1
ATOM 1628 C CA . ASN A 1 201 ? 10.680 10.428 16.457 1.00 90.25 201 ASN A CA 1
ATOM 1629 C C . ASN A 1 201 ? 10.315 11.551 17.431 1.00 90.25 201 ASN A C 1
ATOM 1631 O O . ASN A 1 201 ? 9.277 11.494 18.070 1.00 90.25 201 ASN A O 1
ATOM 1635 N N . LYS A 1 202 ? 11.166 12.574 17.571 1.00 88.81 202 LYS A N 1
ATOM 1636 C CA . LYS A 1 202 ? 10.962 13.643 18.568 1.00 88.81 202 LYS A CA 1
ATOM 1637 C C . LYS A 1 202 ? 9.696 14.477 18.330 1.00 88.81 202 LYS A C 1
ATOM 1639 O O . LYS A 1 202 ? 9.208 15.094 19.270 1.00 88.81 202 LYS A O 1
ATOM 1644 N N . ARG A 1 203 ? 9.201 14.533 17.090 1.00 90.00 203 ARG A N 1
ATOM 1645 C CA . ARG A 1 203 ? 8.026 15.323 16.690 1.00 90.00 203 ARG A CA 1
ATOM 1646 C C . ARG A 1 203 ? 6.742 14.499 16.716 1.00 90.00 203 ARG A C 1
ATOM 1648 O O . ARG A 1 203 ? 5.690 15.033 17.046 1.00 90.00 203 ARG A O 1
ATOM 1655 N N . LEU A 1 204 ? 6.826 13.214 16.378 1.00 92.50 204 LEU A N 1
ATOM 1656 C CA . LEU A 1 204 ? 5.695 12.290 16.423 1.00 92.50 204 LEU A CA 1
ATOM 1657 C C . LEU A 1 204 ? 5.553 11.655 17.807 1.00 92.50 204 LEU A C 1
ATOM 1659 O O . LEU A 1 204 ? 6.527 11.333 18.478 1.00 92.50 204 LEU A O 1
ATOM 1663 N N . PHE A 1 205 ? 4.311 11.475 18.237 1.00 92.50 205 PHE A N 1
ATOM 1664 C CA . PHE A 1 205 ? 3.937 10.850 19.506 1.00 92.50 205 PHE A CA 1
ATOM 1665 C C . PHE A 1 205 ? 4.633 11.464 20.728 1.00 92.50 205 PHE A C 1
ATOM 1667 O O . PHE A 1 205 ? 4.863 10.776 21.718 1.00 92.50 205 PHE A O 1
ATOM 1674 N N . ASN A 1 206 ? 4.980 12.754 20.672 1.00 88.88 206 ASN A N 1
ATOM 1675 C CA . ASN A 1 206 ? 5.740 13.453 21.713 1.00 88.88 206 ASN A CA 1
ATOM 1676 C C . ASN A 1 206 ? 7.041 12.722 22.105 1.00 88.88 206 ASN A C 1
ATOM 1678 O O . ASN A 1 206 ? 7.416 12.701 23.276 1.00 88.88 206 ASN A O 1
ATOM 1682 N N . GLY A 1 207 ? 7.714 12.081 21.141 1.00 89.62 207 GLY A N 1
ATOM 1683 C CA . GLY A 1 207 ? 8.944 11.330 21.395 1.00 89.62 207 GLY A CA 1
ATOM 1684 C C . GLY A 1 207 ? 8.737 9.948 22.016 1.00 89.62 207 GLY A C 1
ATOM 1685 O O . GLY A 1 207 ? 9.719 9.327 22.420 1.00 89.62 207 GLY A O 1
ATOM 1686 N N . GLN A 1 208 ? 7.502 9.448 22.105 1.00 90.94 208 GLN A N 1
ATOM 1687 C CA . GLN A 1 208 ? 7.252 8.066 22.513 1.00 90.94 208 GLN A CA 1
ATOM 1688 C C . GLN A 1 208 ? 7.769 7.086 21.457 1.00 90.94 208 GLN A C 1
ATOM 1690 O O . GLN A 1 208 ? 7.668 7.332 20.252 1.00 90.94 208 GLN A O 1
ATOM 1695 N N . SER A 1 209 ? 8.304 5.958 21.923 1.00 93.12 209 SER A N 1
ATOM 1696 C CA . SER A 1 209 ? 8.764 4.905 21.030 1.00 93.12 209 SER A CA 1
ATOM 1697 C C . SER A 1 209 ? 7.591 4.155 20.400 1.00 93.12 209 SER A C 1
ATOM 1699 O O . SER A 1 209 ? 6.560 3.924 21.037 1.00 93.12 209 SER A O 1
ATOM 1701 N N . TYR A 1 210 ? 7.775 3.719 19.160 1.00 93.50 210 TYR A N 1
ATOM 1702 C CA . TYR A 1 210 ? 6.863 2.833 18.448 1.00 93.50 210 TYR A CA 1
ATOM 1703 C C . TYR A 1 210 ? 7.642 1.681 17.815 1.00 93.50 210 TYR A C 1
ATOM 1705 O O . TYR A 1 210 ? 8.820 1.817 17.483 1.00 93.50 210 TYR A O 1
ATOM 1713 N N . LEU A 1 211 ? 6.981 0.534 17.674 1.00 94.56 211 LEU A N 1
ATOM 1714 C CA . LEU A 1 211 ? 7.565 -0.645 17.049 1.00 94.56 211 LEU A CA 1
ATOM 1715 C C . LEU A 1 211 ? 7.338 -0.603 15.542 1.00 94.56 211 LEU A C 1
ATOM 1717 O O . LEU A 1 211 ? 6.211 -0.391 15.096 1.00 94.56 211 LEU A O 1
ATOM 1721 N N . SER A 1 212 ? 8.401 -0.838 14.781 1.00 96.44 212 SER A N 1
ATOM 1722 C CA . SER A 1 212 ? 8.335 -0.962 13.330 1.00 96.44 212 SER A CA 1
ATOM 1723 C C . SER A 1 212 ? 9.416 -1.905 12.812 1.00 96.44 212 SER A C 1
ATOM 1725 O O . SER A 1 212 ? 10.429 -2.136 13.467 1.00 96.44 212 SER A O 1
ATOM 1727 N N . ASN A 1 213 ? 9.201 -2.455 11.629 1.00 95.81 213 ASN A N 1
ATOM 1728 C CA . ASN A 1 213 ? 10.238 -3.033 10.785 1.00 95.81 213 ASN A CA 1
ATOM 1729 C C . ASN A 1 213 ? 10.059 -2.632 9.312 1.00 95.81 213 ASN A C 1
ATOM 1731 O O . ASN A 1 213 ? 10.513 -3.355 8.427 1.00 95.81 213 ASN A O 1
ATOM 1735 N N . PHE A 1 214 ? 9.351 -1.529 9.056 1.00 96.50 214 PHE A N 1
ATOM 1736 C CA . PHE A 1 214 ? 9.265 -0.915 7.735 1.00 96.50 214 PHE A CA 1
ATOM 1737 C C . PHE A 1 214 ? 10.494 -0.040 7.447 1.00 96.50 214 PHE A C 1
ATOM 1739 O O . PHE A 1 214 ? 10.989 0.658 8.335 1.00 96.50 214 PHE A O 1
ATOM 1746 N N . ASP A 1 215 ? 10.927 -0.027 6.188 1.00 94.19 215 ASP A N 1
ATOM 1747 C CA . ASP A 1 215 ? 11.927 0.886 5.627 1.00 94.19 215 ASP A CA 1
ATOM 1748 C C . ASP A 1 215 ? 11.415 2.339 5.597 1.00 94.19 215 ASP A C 1
ATOM 1750 O O . ASP A 1 215 ? 12.196 3.270 5.800 1.00 94.19 215 ASP A O 1
ATOM 1754 N N . PHE A 1 216 ? 10.102 2.540 5.413 1.00 89.94 216 PHE A N 1
ATOM 1755 C CA . PHE A 1 216 ? 9.437 3.850 5.435 1.00 89.94 216 PHE A CA 1
ATOM 1756 C C . PHE A 1 216 ? 8.069 3.802 6.117 1.00 89.94 216 PHE A C 1
ATOM 1758 O O . PHE A 1 216 ? 7.467 2.740 6.237 1.00 89.94 216 PHE A O 1
ATOM 1765 N N . TYR A 1 217 ? 7.577 4.957 6.579 1.00 87.44 217 TYR A N 1
ATOM 1766 C CA . TYR A 1 217 ? 6.293 5.080 7.289 1.00 87.44 217 TYR A CA 1
ATOM 1767 C C . TYR A 1 217 ? 6.119 4.119 8.478 1.00 87.44 217 TYR A C 1
ATOM 1769 O O . TYR A 1 217 ? 5.021 3.632 8.766 1.00 87.44 217 TYR A O 1
ATOM 1777 N N . GLY A 1 218 ? 7.206 3.839 9.201 1.00 93.81 218 GLY A N 1
ATOM 1778 C CA . GLY A 1 218 ? 7.192 2.893 10.316 1.00 93.81 218 GLY A CA 1
ATOM 1779 C C . GLY A 1 218 ? 6.189 3.239 11.420 1.00 93.81 218 GLY A C 1
ATOM 1780 O O . GLY A 1 218 ? 5.645 2.353 12.074 1.00 93.81 218 GLY A O 1
ATOM 1781 N N . GLU A 1 219 ? 5.884 4.522 11.603 1.00 95.00 219 GLU A N 1
ATOM 1782 C CA . GLU A 1 219 ? 4.897 5.004 12.566 1.00 95.00 219 GLU A CA 1
ATOM 1783 C C . GLU A 1 219 ? 3.459 4.551 12.261 1.00 95.00 219 GLU A C 1
ATOM 1785 O O . GLU A 1 219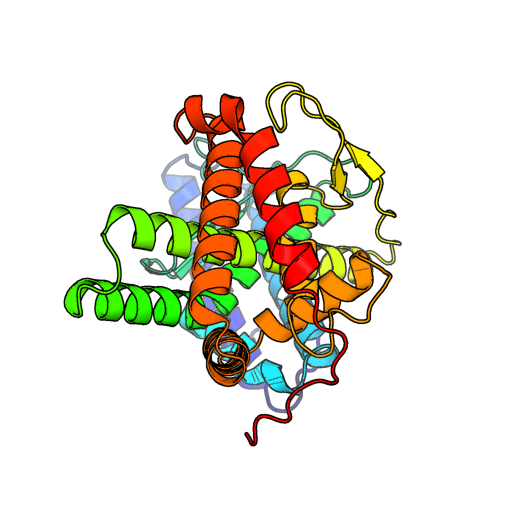 ? 2.624 4.541 13.168 1.00 95.00 219 GLU A O 1
ATOM 1790 N N . LEU A 1 220 ? 3.159 4.159 11.016 1.00 96.44 220 LEU A N 1
ATOM 1791 C CA . LEU A 1 220 ? 1.832 3.697 10.598 1.00 96.44 220 LEU A CA 1
ATOM 1792 C C . LEU A 1 220 ? 1.621 2.201 10.886 1.00 96.44 220 LEU A C 1
ATOM 1794 O O . LEU A 1 220 ? 0.479 1.743 10.977 1.00 96.44 220 LEU A O 1
ATOM 1798 N N . GLN A 1 221 ? 2.704 1.438 11.084 1.00 97.56 221 GLN A N 1
ATOM 1799 C CA . GLN A 1 221 ? 2.645 -0.015 11.253 1.00 97.56 221 GLN A CA 1
ATOM 1800 C C . GLN A 1 221 ? 1.863 -0.426 12.509 1.00 97.56 221 GLN A C 1
ATOM 1802 O O . GLN A 1 221 ? 1.008 -1.316 12.457 1.00 97.56 221 GLN A O 1
ATOM 1807 N N . ALA A 1 222 ? 2.128 0.227 13.643 1.00 96.06 222 ALA A N 1
ATOM 1808 C CA . ALA A 1 222 ? 1.456 -0.087 14.901 1.00 96.06 222 ALA A CA 1
ATOM 1809 C C . ALA A 1 222 ? -0.056 0.240 14.862 1.00 96.06 222 ALA A C 1
ATOM 1811 O O . ALA A 1 222 ? -0.840 -0.650 15.199 1.00 96.06 222 ALA A O 1
ATOM 1812 N N . PRO A 1 223 ? -0.504 1.429 14.403 1.00 97.75 223 PRO A N 1
ATOM 1813 C CA . PRO A 1 223 ? -1.923 1.711 14.167 1.00 97.75 223 PRO A CA 1
ATOM 1814 C C . PRO A 1 223 ? -2.622 0.690 13.259 1.00 97.75 223 PRO A C 1
ATOM 1816 O O . PRO A 1 223 ? -3.678 0.176 13.623 1.00 97.75 223 PRO A O 1
ATOM 1819 N N . ALA A 1 224 ? -2.017 0.332 12.121 1.00 98.31 224 ALA A N 1
ATOM 1820 C CA . ALA A 1 224 ? -2.587 -0.662 11.210 1.00 98.31 224 ALA A CA 1
ATOM 1821 C C . ALA A 1 224 ? -2.678 -2.057 11.851 1.00 98.31 224 ALA A C 1
ATOM 1823 O O . ALA A 1 224 ? -3.632 -2.793 11.618 1.00 98.31 224 ALA A O 1
ATOM 1824 N N . THR A 1 225 ? -1.722 -2.415 12.710 1.00 98.06 225 THR A N 1
ATOM 1825 C CA . THR A 1 225 ? -1.754 -3.677 13.463 1.00 98.06 225 THR A CA 1
ATOM 1826 C C . THR A 1 225 ? -2.842 -3.679 14.540 1.00 98.06 225 THR A C 1
ATOM 1828 O O . THR A 1 225 ? -3.483 -4.707 14.763 1.00 98.06 225 THR A O 1
ATOM 1831 N N . MET A 1 226 ? -3.080 -2.544 15.206 1.00 98.06 226 MET A N 1
ATOM 1832 C CA . MET A 1 226 ? -4.198 -2.398 16.147 1.00 98.06 226 MET A CA 1
ATOM 1833 C C . MET A 1 226 ? -5.532 -2.606 15.431 1.00 98.06 226 MET A C 1
ATOM 1835 O O . MET A 1 226 ? -6.335 -3.402 15.913 1.00 98.06 226 MET A O 1
ATOM 1839 N N . PHE A 1 227 ? -5.701 -1.988 14.257 1.00 98.44 227 PHE A N 1
ATOM 1840 C CA . PHE A 1 227 ? -6.857 -2.208 13.387 1.00 98.44 227 PHE A CA 1
ATOM 1841 C C . PHE A 1 227 ? -6.983 -3.665 12.949 1.00 98.44 227 PHE A C 1
ATOM 1843 O O . PHE A 1 227 ? -8.039 -4.268 13.061 1.00 98.44 227 PHE A O 1
ATOM 1850 N N . ALA A 1 228 ? -5.888 -4.292 12.515 1.00 98.12 228 ALA A N 1
ATOM 1851 C CA . ALA A 1 228 ? -5.903 -5.698 12.125 1.00 98.12 228 ALA A CA 1
ATOM 1852 C C . ALA A 1 228 ? -6.526 -6.573 13.225 1.00 98.12 228 ALA A C 1
ATOM 1854 O O . ALA A 1 228 ? -7.345 -7.442 12.948 1.00 98.12 228 ALA A O 1
ATOM 1855 N N . LYS A 1 229 ? -6.175 -6.315 14.490 1.00 97.62 229 LYS A N 1
ATOM 1856 C CA . LYS A 1 229 ? -6.622 -7.109 15.639 1.00 97.62 229 LYS A CA 1
ATOM 1857 C C . LYS A 1 229 ? -8.073 -6.874 16.063 1.00 97.62 229 LYS A C 1
ATOM 1859 O O . LYS A 1 229 ? -8.558 -7.627 16.908 1.00 97.62 229 LYS A O 1
ATOM 1864 N N . THR A 1 230 ? -8.767 -5.881 15.519 1.00 97.19 230 THR A N 1
ATOM 1865 C CA . THR A 1 230 ? -10.216 -5.727 15.726 1.00 97.19 230 THR A CA 1
ATOM 1866 C C . THR A 1 230 ? -11.027 -6.591 14.756 1.00 97.19 230 THR A C 1
ATOM 1868 O O . THR A 1 230 ? -12.211 -6.806 14.982 1.00 97.19 230 THR A O 1
ATOM 1871 N N . LEU A 1 231 ? -10.388 -7.170 13.730 1.00 96.06 231 LEU A N 1
ATOM 1872 C CA . LEU A 1 231 ? -11.031 -8.061 12.766 1.00 96.06 231 LEU A CA 1
ATOM 1873 C C . LEU A 1 231 ? -11.000 -9.531 13.200 1.00 96.06 231 LEU A C 1
ATOM 1875 O O . LEU A 1 231 ? -10.020 -10.038 13.772 1.00 96.06 231 LEU A O 1
ATOM 1879 N N . ARG A 1 232 ? -12.057 -10.259 12.830 1.00 93.81 232 ARG A N 1
ATOM 1880 C CA . ARG A 1 232 ? -12.193 -11.691 13.122 1.00 93.81 232 ARG A CA 1
ATOM 1881 C C . ARG A 1 232 ? -11.105 -12.508 12.452 1.00 93.81 232 ARG A C 1
ATOM 1883 O O . ARG A 1 232 ? -10.694 -12.238 11.323 1.00 93.81 232 ARG A O 1
ATOM 1890 N N . GLY A 1 233 ? -10.632 -13.540 13.138 1.00 92.69 233 GLY A N 1
ATOM 1891 C CA . GLY A 1 233 ? -9.534 -14.395 12.694 1.00 92.69 233 GLY A CA 1
ATOM 1892 C C . GLY A 1 233 ? -8.145 -13.768 12.816 1.00 92.69 233 GLY A C 1
ATOM 1893 O O . GLY A 1 233 ? -7.160 -14.489 12.675 1.00 92.69 233 GLY A O 1
ATOM 1894 N N . ILE A 1 234 ? -8.047 -12.467 13.115 1.00 96.38 234 ILE A N 1
ATOM 1895 C CA . ILE A 1 234 ? -6.773 -11.769 13.312 1.00 96.38 234 ILE A CA 1
ATOM 1896 C C . ILE A 1 234 ? -6.561 -11.417 14.784 1.00 96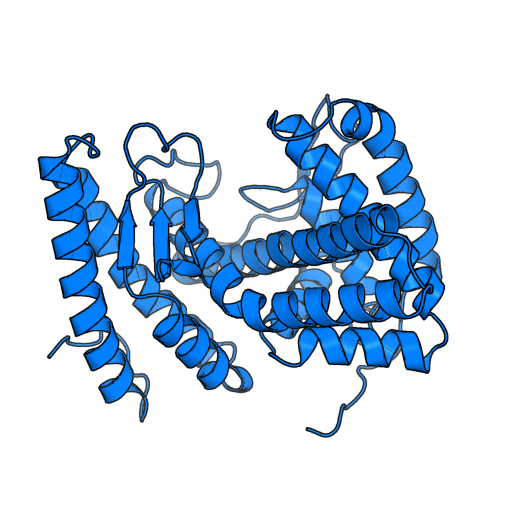.38 234 ILE A C 1
ATOM 1898 O O . ILE A 1 234 ? -5.456 -11.605 15.292 1.00 96.38 234 ILE A O 1
ATOM 1902 N N . GLY A 1 235 ? -7.592 -10.957 15.502 1.00 94.56 235 GLY A N 1
ATOM 1903 C CA . GLY A 1 235 ? -7.442 -10.476 16.881 1.00 94.56 235 GLY A CA 1
ATOM 1904 C C . GLY A 1 235 ? -6.914 -11.508 17.878 1.00 94.56 235 GLY A C 1
ATOM 1905 O O . GLY A 1 235 ? -6.244 -11.133 18.844 1.00 94.56 235 GLY A O 1
ATOM 1906 N N . LYS A 1 236 ? -7.076 -12.810 17.613 1.00 92.69 236 LYS A N 1
ATOM 1907 C CA . LYS A 1 236 ? -6.430 -13.882 18.396 1.00 92.69 236 LYS A CA 1
ATOM 1908 C C . LYS A 1 236 ? -4.903 -13.939 18.255 1.00 92.69 236 LYS A C 1
ATOM 1910 O O . LYS A 1 236 ? -4.239 -14.531 19.101 1.00 92.69 236 LYS A O 1
ATOM 1915 N N . SER A 1 237 ? -4.331 -13.322 17.221 1.00 93.62 237 SER A N 1
ATOM 1916 C CA . SER A 1 237 ? -2.885 -13.303 17.013 1.00 93.62 237 SER A CA 1
ATOM 1917 C C . SER A 1 237 ? -2.190 -12.440 18.065 1.00 93.62 237 SER A C 1
ATOM 1919 O O . SER A 1 237 ? -2.438 -11.238 18.197 1.00 93.62 237 SER A O 1
ATOM 1921 N N . ASN A 1 238 ? -1.275 -13.061 18.809 1.00 91.38 238 ASN A N 1
ATOM 1922 C CA . ASN A 1 238 ? -0.387 -12.362 19.737 1.00 91.38 238 ASN A CA 1
ATOM 1923 C C . ASN A 1 238 ? 0.874 -11.820 19.051 1.00 91.38 238 ASN A C 1
ATOM 1925 O O . ASN A 1 238 ? 1.613 -11.058 19.665 1.00 91.38 238 ASN A O 1
ATOM 1929 N N . ASN A 1 239 ? 1.113 -12.185 17.789 1.00 95.06 239 ASN A N 1
ATOM 1930 C CA . ASN A 1 239 ? 2.246 -11.708 17.010 1.00 95.06 239 ASN A CA 1
ATOM 1931 C C . ASN A 1 239 ? 1.790 -10.594 16.056 1.00 95.06 239 ASN A C 1
ATOM 1933 O O . ASN A 1 239 ? 1.013 -10.833 15.132 1.00 95.06 239 ASN A O 1
ATOM 1937 N N . ASP A 1 240 ? 2.299 -9.385 16.281 1.00 95.50 240 ASP A N 1
ATOM 1938 C CA . ASP A 1 240 ? 1.953 -8.177 15.521 1.00 95.50 240 ASP A CA 1
ATOM 1939 C C . ASP A 1 240 ? 2.286 -8.294 14.029 1.00 95.50 240 ASP A C 1
ATOM 1941 O O . ASP A 1 240 ? 1.471 -7.932 13.183 1.00 95.50 240 ASP A O 1
ATOM 1945 N N . VAL A 1 241 ? 3.438 -8.885 13.697 1.00 96.00 241 VAL A N 1
ATOM 1946 C CA . VAL A 1 241 ? 3.852 -9.118 12.304 1.00 96.00 241 VAL A CA 1
ATOM 1947 C C . VAL A 1 241 ? 2.882 -10.076 11.611 1.00 96.00 241 VAL A C 1
ATOM 1949 O O . VAL A 1 241 ? 2.438 -9.814 10.497 1.00 96.00 241 VAL A O 1
ATOM 1952 N N . SER A 1 242 ? 2.497 -11.164 12.280 1.00 96.75 242 SER A N 1
ATOM 1953 C CA . SER A 1 242 ? 1.509 -12.110 11.754 1.00 96.75 242 SER A CA 1
ATOM 1954 C C . SER A 1 242 ? 0.136 -11.459 11.577 1.00 96.75 242 SER A C 1
ATOM 1956 O O . SER A 1 242 ? -0.489 -11.654 10.537 1.00 96.75 242 SER A O 1
ATOM 1958 N N . ALA A 1 243 ? -0.317 -10.656 12.546 1.00 97.75 243 ALA A N 1
ATOM 1959 C CA . ALA A 1 243 ? -1.596 -9.955 12.455 1.00 97.75 243 ALA A CA 1
ATOM 1960 C C . ALA A 1 243 ? -1.641 -9.013 11.240 1.00 97.75 243 ALA A C 1
ATOM 1962 O O . ALA A 1 243 ? -2.591 -9.054 10.455 1.00 97.75 243 ALA A O 1
ATOM 1963 N N . LEU A 1 244 ? -0.585 -8.219 11.044 1.00 98.06 244 LEU A N 1
ATOM 1964 C CA . LEU A 1 244 ? -0.480 -7.311 9.907 1.00 98.06 244 LEU A CA 1
ATOM 1965 C C . LEU A 1 244 ? -0.350 -8.052 8.571 1.00 98.06 244 LEU A C 1
ATOM 1967 O O . LEU A 1 244 ? -0.944 -7.621 7.584 1.00 98.06 244 LEU A O 1
ATOM 1971 N N . ASN A 1 245 ? 0.373 -9.175 8.527 1.00 97.62 245 ASN A N 1
ATOM 1972 C CA . ASN A 1 245 ? 0.448 -10.015 7.331 1.00 97.62 245 ASN A CA 1
ATOM 1973 C C . ASN A 1 245 ? -0.941 -10.507 6.911 1.00 97.62 245 ASN A C 1
ATOM 1975 O O . ASN A 1 245 ? -1.303 -10.346 5.751 1.00 97.62 245 ASN A O 1
ATOM 1979 N N . ILE A 1 246 ? -1.757 -11.007 7.847 1.00 97.12 246 ILE A N 1
ATOM 1980 C CA . ILE A 1 246 ? -3.120 -11.460 7.527 1.00 97.12 246 ILE A CA 1
ATOM 1981 C C . ILE A 1 246 ? -3.977 -10.295 7.010 1.00 97.12 246 ILE A C 1
ATOM 1983 O O . ILE A 1 246 ? -4.685 -10.457 6.017 1.00 97.12 246 ILE A O 1
ATOM 1987 N N . LEU A 1 247 ? -3.903 -9.114 7.636 1.00 98.06 247 LEU A N 1
ATOM 1988 C CA . LEU A 1 247 ? -4.614 -7.924 7.149 1.00 98.06 247 LEU A CA 1
ATOM 1989 C C . LEU A 1 247 ? -4.180 -7.548 5.725 1.00 98.06 247 LEU A C 1
ATOM 1991 O O . LEU A 1 247 ? -5.019 -7.245 4.881 1.00 98.06 247 LEU A O 1
ATOM 1995 N N . SER A 1 248 ? -2.877 -7.591 5.459 1.00 97.75 248 SER A N 1
ATOM 1996 C CA . SER A 1 248 ? -2.304 -7.199 4.170 1.00 97.75 248 SER A CA 1
ATOM 1997 C C . SER A 1 248 ? -2.696 -8.156 3.043 1.00 97.75 248 SER A C 1
ATOM 1999 O O . SER A 1 248 ? -3.004 -7.705 1.941 1.00 97.75 248 SER A O 1
ATOM 2001 N N . GLU A 1 249 ? -2.764 -9.458 3.330 1.00 95.75 249 GLU A N 1
ATOM 2002 C CA . GLU A 1 249 ? -3.303 -10.459 2.401 1.00 95.75 249 GLU A CA 1
ATOM 2003 C C . GLU A 1 249 ? -4.792 -10.220 2.121 1.00 95.75 249 GLU A C 1
ATOM 2005 O O . GLU A 1 249 ? -5.226 -10.249 0.968 1.00 95.75 249 GLU A O 1
ATOM 2010 N N . ARG A 1 250 ? -5.589 -9.898 3.153 1.00 95.44 250 ARG A N 1
ATOM 2011 C CA . ARG A 1 250 ? -7.007 -9.541 2.961 1.00 95.44 250 ARG A CA 1
ATOM 2012 C C . ARG A 1 250 ? -7.172 -8.297 2.087 1.00 95.44 250 ARG A C 1
ATOM 2014 O O . ARG A 1 250 ? -8.102 -8.262 1.284 1.00 95.44 250 ARG A O 1
ATOM 2021 N N . ALA A 1 251 ? -6.275 -7.318 2.203 1.00 96.94 251 ALA A N 1
ATOM 2022 C CA . ALA A 1 251 ? -6.313 -6.073 1.433 1.00 96.94 251 ALA A CA 1
ATOM 2023 C C . ALA A 1 251 ? -6.058 -6.256 -0.075 1.00 96.94 251 ALA A C 1
ATOM 2025 O O . ALA A 1 251 ? -6.349 -5.348 -0.847 1.00 96.94 251 ALA A O 1
ATOM 2026 N N . ILE A 1 252 ? -5.550 -7.416 -0.521 1.00 94.44 252 ILE A N 1
ATOM 2027 C CA . ILE A 1 252 ? -5.430 -7.742 -1.956 1.00 94.44 252 ILE A CA 1
ATOM 2028 C C . ILE A 1 252 ? -6.815 -7.986 -2.579 1.00 94.44 252 ILE A C 1
ATOM 2030 O O . ILE A 1 252 ? -7.010 -7.778 -3.774 1.00 94.44 252 ILE A O 1
ATOM 2034 N N . SER A 1 253 ? -7.793 -8.429 -1.786 1.00 93.44 253 SER A N 1
ATOM 2035 C CA . SER A 1 253 ? -9.106 -8.801 -2.305 1.00 93.44 253 SER A CA 1
ATOM 2036 C C . SER A 1 253 ? -9.929 -7.577 -2.733 1.00 93.44 253 SER A C 1
ATOM 2038 O O . SER A 1 253 ? -10.060 -6.622 -1.960 1.00 93.44 253 SER A O 1
ATOM 2040 N N . PRO A 1 254 ? -10.638 -7.629 -3.879 1.00 90.50 254 PRO A N 1
ATOM 2041 C CA . PRO A 1 254 ? -11.608 -6.593 -4.245 1.00 90.50 254 PRO A CA 1
ATOM 2042 C C . PRO A 1 254 ? -12.790 -6.504 -3.266 1.00 90.50 254 PRO A C 1
ATOM 2044 O O . PRO A 1 254 ? -13.549 -5.528 -3.286 1.00 90.50 254 PRO A O 1
ATOM 2047 N N . LEU A 1 255 ? -12.988 -7.523 -2.424 1.00 93.00 255 LEU A N 1
ATOM 2048 C CA . LEU A 1 255 ? -14.042 -7.578 -1.413 1.00 93.00 255 LEU A CA 1
ATOM 2049 C C . LEU A 1 255 ? -13.610 -7.005 -0.060 1.00 93.00 255 LEU A C 1
ATOM 2051 O O . LEU A 1 255 ? -14.460 -6.878 0.816 1.00 93.00 255 LEU A O 1
ATOM 2055 N N . PHE A 1 256 ? -12.341 -6.614 0.104 1.00 95.88 256 PHE A N 1
ATOM 2056 C CA . PHE A 1 256 ? -11.769 -6.160 1.375 1.00 95.88 256 PHE A CA 1
ATOM 2057 C C . PHE A 1 256 ? -12.651 -5.143 2.114 1.00 95.88 256 PHE A C 1
ATOM 2059 O O . PHE A 1 256 ? -13.090 -5.399 3.235 1.00 95.88 256 PHE A O 1
ATOM 2066 N N . PHE A 1 257 ? -12.987 -4.035 1.448 1.00 97.00 257 PHE A N 1
ATOM 2067 C CA . PHE A 1 257 ? -13.834 -2.979 2.009 1.00 97.00 257 PHE A CA 1
ATOM 2068 C C . PHE A 1 257 ? -15.218 -3.491 2.439 1.00 97.00 257 PHE A C 1
ATOM 2070 O O . PHE A 1 257 ? -15.666 -3.241 3.558 1.00 97.00 257 PHE A O 1
ATOM 2077 N N . ASN A 1 258 ? -15.885 -4.252 1.567 1.00 95.50 258 ASN A N 1
ATOM 2078 C CA . ASN A 1 258 ? -17.223 -4.777 1.841 1.00 95.50 258 ASN A CA 1
ATOM 2079 C C . ASN A 1 258 ? -17.211 -5.774 3.004 1.00 95.50 258 ASN A C 1
ATOM 2081 O O . ASN A 1 258 ? -18.141 -5.781 3.807 1.00 95.50 258 ASN A O 1
ATOM 2085 N N . ASN A 1 259 ? -16.174 -6.606 3.098 1.00 94.69 259 ASN A N 1
ATOM 2086 C CA . ASN A 1 259 ? -16.034 -7.586 4.167 1.00 94.69 259 ASN A CA 1
ATOM 2087 C C . ASN A 1 259 ? -15.822 -6.888 5.511 1.00 94.69 259 ASN A C 1
ATOM 2089 O O . ASN A 1 259 ? -16.545 -7.191 6.454 1.00 94.69 259 ASN A O 1
ATOM 2093 N N . ILE A 1 260 ? -14.944 -5.880 5.570 1.00 94.81 260 ILE A N 1
ATOM 2094 C CA . ILE A 1 260 ? -14.753 -5.050 6.768 1.00 94.81 260 ILE A CA 1
ATOM 2095 C C . ILE A 1 260 ? -16.079 -4.424 7.218 1.00 94.81 260 ILE A C 1
ATOM 2097 O O . ILE A 1 260 ? -16.478 -4.591 8.370 1.00 94.81 260 ILE A O 1
ATOM 2101 N N . LEU A 1 261 ? -16.806 -3.758 6.311 1.00 95.12 261 LEU A N 1
ATOM 2102 C CA . LEU A 1 261 ? -18.098 -3.156 6.654 1.00 95.12 261 LEU A CA 1
ATOM 2103 C C . LEU A 1 261 ? -19.106 -4.189 7.169 1.00 95.12 261 LEU A C 1
ATOM 2105 O O . LEU A 1 261 ? -19.810 -3.926 8.144 1.00 95.12 261 LEU A O 1
ATOM 2109 N N . LYS A 1 262 ? -19.183 -5.363 6.531 1.00 94.38 262 LYS A N 1
ATOM 2110 C CA . LYS A 1 262 ? -20.079 -6.446 6.953 1.00 94.38 262 LYS A CA 1
ATOM 2111 C C . LYS A 1 262 ? -19.719 -6.979 8.340 1.00 94.38 262 LYS A C 1
ATOM 2113 O O . LYS A 1 262 ? -20.639 -7.218 9.119 1.00 94.38 262 LYS A O 1
ATOM 2118 N N . GLU A 1 263 ? -18.433 -7.156 8.655 1.00 94.44 263 GLU A N 1
ATOM 2119 C CA . GLU A 1 263 ? -17.982 -7.607 9.982 1.00 94.44 263 GLU A CA 1
ATOM 2120 C C . GLU A 1 263 ? -18.464 -6.641 11.072 1.00 94.44 263 GLU A C 1
ATOM 2122 O O . GLU A 1 263 ? -19.232 -7.037 11.952 1.00 94.44 263 GLU A O 1
ATOM 2127 N N . TYR A 1 264 ? -18.121 -5.355 10.962 1.00 94.88 264 TYR A N 1
ATOM 2128 C CA . TYR A 1 264 ? -18.513 -4.365 11.969 1.00 94.88 264 TYR A CA 1
ATOM 2129 C C . TYR A 1 264 ? -20.021 -4.120 12.023 1.00 94.88 264 TYR A C 1
ATOM 2131 O O . TYR A 1 264 ? -20.575 -3.922 13.106 1.00 94.88 264 TYR A O 1
ATOM 2139 N N . SER A 1 265 ? -20.709 -4.142 10.879 1.00 93.75 265 SER A N 1
ATOM 2140 C CA . SER A 1 265 ? -22.165 -3.985 10.832 1.00 93.75 265 SER A CA 1
ATOM 2141 C C . SER A 1 265 ? -22.879 -5.135 11.535 1.00 93.75 265 SER A C 1
ATOM 2143 O O . SER A 1 265 ? -23.775 -4.882 12.341 1.00 93.75 265 SER A O 1
ATOM 2145 N N . ARG A 1 266 ? -22.447 -6.380 11.301 1.00 91.69 266 ARG A N 1
ATOM 2146 C CA . ARG A 1 266 ? -23.029 -7.577 11.924 1.00 91.69 266 ARG A CA 1
ATOM 2147 C C . ARG A 1 266 ? -22.938 -7.544 13.448 1.00 91.69 266 ARG A C 1
ATOM 2149 O O . ARG A 1 266 ? -23.835 -8.049 14.115 1.00 91.69 266 ARG A O 1
ATOM 2156 N N . ASP A 1 267 ? -21.875 -6.955 13.982 1.00 89.81 267 ASP A N 1
ATOM 2157 C CA . ASP A 1 267 ? -21.639 -6.859 15.423 1.00 89.81 267 ASP A CA 1
ATOM 2158 C C . ASP A 1 267 ? -22.153 -5.553 16.049 1.00 89.81 267 ASP A C 1
ATOM 2160 O O . ASP A 1 267 ? -21.936 -5.311 17.235 1.00 89.81 267 ASP A O 1
ATOM 2164 N N . GLY A 1 268 ? -22.829 -4.694 15.276 1.00 92.94 268 GLY A N 1
ATOM 2165 C CA . GLY A 1 268 ? -23.319 -3.403 15.767 1.00 92.94 268 GLY A CA 1
ATOM 2166 C C . GLY A 1 268 ? -22.198 -2.425 16.144 1.00 92.94 268 GLY A C 1
ATOM 2167 O O . GLY A 1 268 ? -22.413 -1.513 16.938 1.00 92.94 268 GLY A O 1
ATOM 2168 N N . GLN A 1 269 ? -20.997 -2.596 15.584 1.00 94.94 269 GLN A N 1
ATOM 2169 C CA . GLN A 1 269 ? -19.788 -1.842 15.933 1.00 94.94 269 GLN A CA 1
ATOM 2170 C C . GLN A 1 269 ? -19.469 -0.688 14.970 1.00 94.94 269 GLN A C 1
ATOM 2172 O O . GLN A 1 269 ? -18.426 -0.052 15.104 1.00 94.94 269 GLN A O 1
ATOM 2177 N N . MET A 1 270 ? -20.364 -0.360 14.033 1.00 95.25 270 MET A N 1
ATOM 2178 C CA . MET A 1 270 ? -20.131 0.678 13.014 1.00 95.25 270 MET A CA 1
ATOM 2179 C C . MET A 1 270 ? -19.718 2.039 13.587 1.00 95.25 270 MET A C 1
ATOM 2181 O O . MET A 1 270 ? -18.880 2.722 13.003 1.00 95.25 270 MET A O 1
ATOM 2185 N N . GLN A 1 271 ? -20.266 2.433 14.740 1.00 94.75 271 GLN A N 1
ATOM 2186 C CA . GLN A 1 271 ? -19.883 3.689 15.388 1.00 94.75 271 GLN A CA 1
ATOM 2187 C C . GLN A 1 271 ? -18.436 3.652 15.898 1.00 94.75 271 GLN A C 1
ATOM 2189 O O . GLN A 1 271 ? -17.694 4.617 15.716 1.00 94.75 271 GLN A O 1
ATOM 2194 N N . ALA A 1 272 ? -18.031 2.544 16.522 1.00 96.50 272 ALA A N 1
ATOM 2195 C CA . ALA A 1 272 ? -16.679 2.376 17.037 1.00 96.50 272 ALA A CA 1
ATOM 2196 C C . ALA A 1 272 ? -15.665 2.251 15.887 1.00 96.50 272 ALA A C 1
ATOM 2198 O O . ALA A 1 272 ? -14.623 2.897 15.917 1.00 96.50 272 ALA A O 1
ATOM 2199 N N . PHE A 1 273 ? -16.030 1.542 14.818 1.00 97.06 273 PHE A N 1
ATOM 2200 C CA . PHE A 1 273 ? -15.263 1.471 13.575 1.00 97.06 273 PHE A CA 1
ATOM 2201 C C . PHE A 1 273 ? -15.035 2.853 12.941 1.00 97.06 273 PHE A C 1
ATOM 2203 O O . PHE A 1 273 ? -13.913 3.208 12.582 1.00 97.06 273 PHE A O 1
ATOM 2210 N N . ALA A 1 274 ? -16.075 3.688 12.856 1.00 97.25 274 ALA A N 1
ATOM 2211 C CA . ALA A 1 274 ? -15.933 5.045 12.336 1.00 97.25 274 ALA A CA 1
ATOM 2212 C C . ALA A 1 274 ? -14.995 5.908 13.200 1.00 97.25 274 ALA A C 1
ATOM 2214 O O . ALA A 1 274 ? -14.271 6.746 12.666 1.00 97.25 274 ALA A O 1
ATOM 2215 N N . GLN A 1 275 ? -14.998 5.728 14.525 1.00 97.81 275 GLN A N 1
ATOM 2216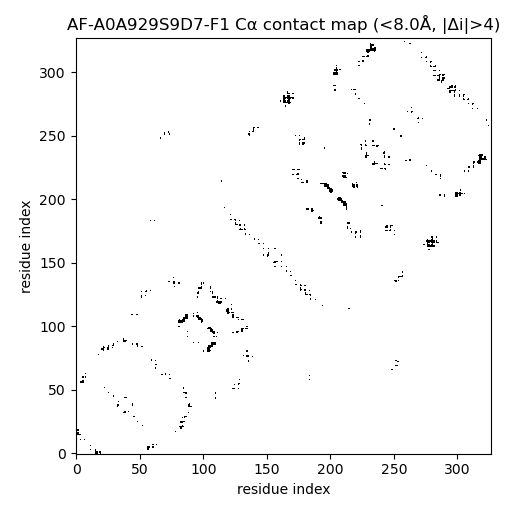 C CA . GLN A 1 275 ? -14.080 6.425 15.436 1.00 97.81 275 GLN A CA 1
ATOM 2217 C C . GLN A 1 275 ? -12.639 5.915 15.304 1.00 97.81 275 GLN A C 1
ATOM 2219 O O . GLN A 1 275 ? -11.710 6.720 15.259 1.00 97.81 275 GLN A O 1
ATOM 2224 N N . GLU A 1 276 ? -12.453 4.599 15.199 1.00 98.25 276 GLU A N 1
ATOM 2225 C CA . GLU A 1 276 ? -11.164 3.955 14.942 1.00 98.25 276 GLU A CA 1
ATOM 2226 C C . GLU A 1 276 ? -10.513 4.532 13.676 1.00 98.25 276 GLU A C 1
ATOM 2228 O O . GLU A 1 276 ? -9.399 5.058 13.746 1.00 98.25 276 GLU A O 1
ATOM 2233 N N . LEU A 1 277 ? -11.245 4.562 12.555 1.00 98.56 277 LEU A N 1
ATOM 2234 C CA . LEU A 1 277 ? -10.754 5.132 11.299 1.00 98.56 277 LEU A CA 1
ATOM 2235 C C . LEU A 1 277 ? -10.468 6.634 11.387 1.00 98.56 277 LEU A C 1
ATOM 2237 O O . LEU A 1 277 ? -9.489 7.095 10.807 1.00 98.56 277 LEU A O 1
ATOM 2241 N N . GLN A 1 278 ? -11.255 7.409 12.140 1.00 98.56 278 GLN A N 1
ATOM 2242 C CA . GLN A 1 278 ? -10.958 8.831 12.349 1.00 98.56 278 GLN A CA 1
ATOM 2243 C C . GLN A 1 278 ? -9.637 9.039 13.098 1.00 98.56 278 GLN A C 1
ATOM 2245 O O . GLN A 1 278 ? -8.849 9.903 12.709 1.00 98.56 278 GLN A O 1
ATOM 2250 N N . TYR A 1 279 ? -9.356 8.249 14.140 1.00 98.56 279 TYR A N 1
ATOM 2251 C CA . TYR A 1 279 ? -8.072 8.330 14.843 1.00 98.56 279 TYR A CA 1
ATOM 2252 C C . TYR A 1 279 ? -6.906 7.889 13.962 1.00 98.56 279 TYR A C 1
ATOM 2254 O O . TYR A 1 279 ? -5.857 8.532 13.989 1.00 98.56 279 TYR A O 1
ATOM 2262 N N . MET A 1 280 ? -7.090 6.853 13.142 1.00 98.62 280 MET A N 1
ATOM 2263 C CA . MET A 1 280 ? -6.105 6.468 12.128 1.00 98.62 280 MET A CA 1
ATOM 2264 C C . MET A 1 280 ? -5.864 7.598 11.119 1.00 98.62 280 MET A C 1
ATOM 2266 O O . MET A 1 280 ? -4.717 7.940 10.847 1.00 98.62 280 MET A O 1
ATOM 2270 N N . GLY A 1 281 ? -6.917 8.265 10.644 1.00 98.38 281 GLY A N 1
ATOM 2271 C CA . GLY A 1 281 ? -6.787 9.420 9.758 1.00 98.38 281 GLY A CA 1
ATOM 2272 C C . GLY A 1 281 ? -6.010 10.574 10.392 1.00 98.38 281 GLY A C 1
ATOM 2273 O O . GLY A 1 281 ? -5.098 11.121 9.777 1.00 98.38 281 GLY A O 1
ATOM 2274 N N . LEU A 1 282 ? -6.292 10.902 11.655 1.00 98.31 282 LEU A N 1
ATOM 2275 C CA . LEU A 1 282 ? -5.546 11.919 12.408 1.00 98.31 282 LEU A CA 1
ATOM 2276 C C . LEU A 1 282 ? -4.063 11.557 12.583 1.00 98.31 282 LEU A C 1
ATOM 2278 O O . LEU A 1 282 ? -3.194 12.425 12.496 1.00 98.31 282 LEU A O 1
ATOM 2282 N N . LEU A 1 283 ? -3.763 10.279 12.811 1.00 97.81 283 LEU A N 1
ATOM 2283 C CA . LEU A 1 283 ? -2.395 9.770 12.911 1.00 97.81 283 LEU A CA 1
ATOM 2284 C C . LEU A 1 283 ? -1.664 9.831 11.559 1.00 97.81 283 LEU A C 1
ATOM 2286 O O . LEU A 1 283 ? -0.485 10.186 11.531 1.00 97.81 283 LEU A O 1
ATOM 2290 N N . LYS A 1 284 ? -2.356 9.570 10.442 1.00 97.31 284 LYS A N 1
ATOM 2291 C CA . LYS A 1 284 ? -1.794 9.734 9.093 1.00 97.31 284 LYS A CA 1
ATOM 2292 C C . LYS A 1 284 ? -1.440 11.191 8.825 1.00 97.31 284 LYS A C 1
ATOM 2294 O O . LYS A 1 284 ? -0.318 11.486 8.427 1.00 97.31 284 LYS A O 1
ATOM 2299 N N . LYS A 1 285 ? -2.357 12.111 9.127 1.00 97.12 285 LYS A N 1
ATOM 2300 C CA . LYS A 1 285 ? -2.101 13.553 9.015 1.00 97.12 285 LYS A CA 1
ATOM 2301 C C . LYS A 1 285 ? -0.924 14.003 9.874 1.00 97.12 285 LYS A C 1
ATOM 2303 O O . LYS A 1 285 ? -0.096 14.783 9.420 1.00 97.12 285 LYS A O 1
ATOM 2308 N N . ALA A 1 286 ? -0.786 13.464 11.088 1.00 96.56 286 ALA A N 1
ATOM 2309 C CA . ALA A 1 286 ? 0.384 13.726 11.923 1.00 96.56 286 ALA A CA 1
ATOM 2310 C C . ALA A 1 286 ? 1.687 13.236 11.267 1.00 96.56 286 ALA A C 1
ATOM 2312 O O . ALA A 1 286 ? 2.678 13.964 11.273 1.00 96.56 286 ALA A O 1
ATOM 2313 N N . SER A 1 287 ? 1.691 12.038 10.672 1.00 95.19 287 SER A N 1
ATOM 2314 C CA . SER A 1 287 ? 2.833 11.542 9.891 1.00 95.19 287 SER A CA 1
ATOM 2315 C C . SER A 1 287 ? 3.165 12.493 8.733 1.00 95.19 287 SER A C 1
ATOM 2317 O O . SER A 1 287 ? 4.298 12.955 8.626 1.00 95.19 287 SER A O 1
ATOM 2319 N N . TYR A 1 288 ? 2.178 12.919 7.945 1.00 92.94 288 TYR A N 1
ATOM 2320 C CA . TYR A 1 288 ? 2.394 13.813 6.800 1.00 92.94 288 TYR A CA 1
ATOM 2321 C C . TYR A 1 288 ? 2.858 15.216 7.222 1.00 92.94 288 TYR A C 1
ATOM 2323 O O . TYR A 1 288 ? 3.756 15.787 6.599 1.00 92.94 288 TYR A O 1
ATOM 2331 N N . ALA A 1 289 ? 2.347 15.746 8.335 1.00 93.69 289 ALA A N 1
ATOM 2332 C CA . ALA A 1 289 ? 2.845 16.976 8.948 1.00 93.69 289 ALA A CA 1
ATOM 2333 C C . ALA A 1 289 ? 4.321 16.862 9.379 1.00 93.69 289 ALA A C 1
ATOM 2335 O O . ALA A 1 289 ? 5.068 17.844 9.318 1.00 93.69 289 ALA A O 1
ATOM 2336 N N . ASN A 1 290 ? 4.790 15.669 9.776 1.00 91.50 290 ASN A N 1
ATOM 2337 C CA . ASN A 1 290 ? 6.210 15.446 10.070 1.00 91.50 290 ASN A CA 1
ATOM 2338 C C . ASN A 1 290 ? 7.088 15.664 8.826 1.00 91.50 290 ASN A C 1
ATOM 2340 O O . ASN A 1 290 ? 8.183 16.215 8.948 1.00 91.50 290 ASN A O 1
ATOM 2344 N N . PHE A 1 291 ? 6.584 15.296 7.647 1.00 87.44 291 PHE A N 1
ATOM 2345 C CA . PHE A 1 291 ? 7.239 15.503 6.352 1.00 87.44 291 PHE A CA 1
ATOM 2346 C C . PHE A 1 291 ? 6.988 16.894 5.741 1.00 87.44 291 PHE A C 1
ATOM 2348 O O . PHE A 1 291 ? 7.562 17.216 4.706 1.00 87.44 291 PHE A O 1
ATOM 2355 N N . GLY A 1 292 ? 6.184 17.742 6.394 1.00 88.31 292 GLY A N 1
ATOM 2356 C CA . GLY A 1 292 ? 5.889 19.105 5.941 1.00 88.31 292 GLY A CA 1
ATOM 2357 C C . GLY A 1 292 ? 4.710 19.221 4.970 1.00 88.31 292 GLY A C 1
ATOM 2358 O O . GLY A 1 292 ? 4.567 20.261 4.334 1.00 88.31 292 GLY A O 1
ATOM 2359 N N . TYR A 1 293 ? 3.868 18.187 4.864 1.00 86.69 293 TYR A N 1
ATOM 2360 C CA . TYR A 1 293 ? 2.734 18.140 3.930 1.00 86.69 293 TYR A CA 1
ATOM 2361 C C . TYR A 1 293 ? 1.360 18.387 4.576 1.00 86.69 293 TYR A C 1
ATOM 2363 O O . TYR A 1 293 ? 0.360 18.420 3.864 1.00 86.69 293 TYR A O 1
ATOM 2371 N N . ASP A 1 294 ? 1.287 18.559 5.899 1.00 91.12 294 ASP A N 1
ATOM 2372 C CA . ASP A 1 294 ? 0.034 18.811 6.629 1.00 91.12 294 ASP A CA 1
ATOM 2373 C C . ASP A 1 294 ? 0.271 19.741 7.840 1.00 91.12 294 ASP A C 1
ATOM 2375 O O . ASP A 1 294 ? 1.408 20.121 8.144 1.00 91.12 294 ASP A O 1
ATOM 2379 N N . ASP A 1 295 ? -0.803 20.124 8.530 1.00 90.62 295 ASP A N 1
ATOM 2380 C CA . ASP A 1 295 ? -0.791 21.070 9.646 1.00 90.62 295 ASP A CA 1
ATOM 2381 C C . ASP A 1 295 ? -0.018 20.526 10.865 1.00 90.62 295 ASP A C 1
ATOM 2383 O O . ASP A 1 295 ? -0.241 19.417 11.361 1.00 90.62 295 ASP A O 1
ATOM 2387 N N . ILE A 1 296 ? 0.882 21.352 11.405 1.00 92.00 296 ILE A N 1
ATOM 2388 C CA . ILE A 1 296 ? 1.743 21.001 12.540 1.00 92.00 296 ILE A CA 1
ATOM 2389 C C . ILE A 1 296 ? 0.949 20.661 13.815 1.00 92.00 296 ILE A C 1
ATOM 2391 O O . ILE A 1 296 ? 1.445 19.943 14.683 1.00 92.00 296 ILE A O 1
ATOM 2395 N N . SER A 1 297 ? -0.290 21.140 13.942 1.00 92.50 297 SER A N 1
ATOM 2396 C CA . SER A 1 297 ? -1.178 20.841 15.068 1.00 92.50 297 SER A CA 1
ATOM 2397 C C . SER A 1 297 ? -1.509 19.350 15.193 1.00 92.50 297 SER A C 1
ATOM 2399 O O . SER A 1 297 ? -1.727 18.874 16.313 1.00 92.50 297 SER A O 1
ATOM 2401 N N . TYR A 1 298 ? -1.475 18.575 14.100 1.00 94.19 298 TYR A N 1
ATOM 2402 C CA . TYR A 1 298 ? -1.647 17.121 14.170 1.00 94.19 298 TYR A CA 1
ATOM 2403 C C . TYR A 1 298 ? -0.472 16.438 14.883 1.00 94.19 298 TYR A C 1
ATOM 2405 O O . TYR A 1 298 ? -0.692 15.488 15.637 1.00 94.19 298 TYR A O 1
ATOM 2413 N N . LEU A 1 299 ? 0.758 16.949 14.730 1.00 92.50 299 LEU A N 1
ATOM 2414 C CA . LEU A 1 299 ? 1.935 16.427 15.438 1.00 92.50 299 LEU A CA 1
ATOM 2415 C C . LEU A 1 299 ? 1.795 16.589 16.947 1.00 92.50 299 LEU A C 1
ATOM 2417 O O . LEU A 1 299 ? 1.960 15.616 17.682 1.00 92.50 299 LEU A O 1
ATOM 2421 N N . ASN A 1 300 ? 1.412 17.785 17.395 1.00 90.12 300 ASN A N 1
ATOM 2422 C CA . ASN A 1 300 ? 1.295 18.124 18.818 1.00 90.12 300 ASN A CA 1
ATOM 2423 C C . ASN A 1 300 ? 0.297 17.221 19.564 1.00 90.12 300 ASN A C 1
ATOM 2425 O O . ASN A 1 300 ? 0.435 16.978 20.761 1.00 90.12 300 ASN A O 1
ATOM 2429 N N . ASN A 1 301 ? -0.702 16.702 18.846 1.00 94.38 301 ASN A N 1
ATOM 2430 C CA . ASN A 1 301 ? -1.765 15.864 19.396 1.00 94.38 301 ASN A CA 1
ATOM 2431 C C . ASN A 1 301 ? -1.591 14.366 19.090 1.00 94.38 301 ASN A C 1
ATOM 2433 O O . ASN A 1 301 ? -2.367 13.542 19.576 1.00 94.38 301 ASN A O 1
ATOM 2437 N N . SER A 1 302 ? -0.563 13.987 18.327 1.00 96.19 302 SER A N 1
ATOM 2438 C CA . SER A 1 302 ? -0.367 12.621 17.824 1.00 96.19 302 SER A CA 1
ATOM 2439 C C . SER A 1 302 ? -0.295 11.556 18.927 1.00 96.19 302 SER A C 1
ATOM 2441 O O . SER A 1 302 ? -0.840 10.465 18.762 1.00 96.19 302 SER A O 1
ATOM 2443 N N . ALA A 1 303 ? 0.292 11.871 20.087 1.00 95.50 303 ALA A N 1
ATOM 2444 C CA . ALA A 1 303 ? 0.305 10.969 21.243 1.00 95.50 303 ALA A CA 1
ATOM 2445 C C . ALA A 1 303 ? -1.110 10.701 21.794 1.00 95.50 303 ALA A C 1
ATOM 2447 O O . ALA A 1 303 ? -1.443 9.570 22.148 1.00 95.50 303 ALA A O 1
ATOM 2448 N N . SER A 1 304 ? -1.959 11.734 21.838 1.00 96.44 304 SER A N 1
ATOM 2449 C CA . SER A 1 304 ? -3.358 11.612 22.262 1.00 96.44 304 SER A CA 1
ATOM 2450 C C . SER A 1 304 ? -4.156 10.769 21.269 1.00 96.44 304 SER A C 1
ATOM 2452 O O . SER A 1 304 ? -4.854 9.841 21.673 1.00 96.44 304 SER A O 1
ATOM 2454 N N . TYR A 1 305 ? -3.985 11.012 19.964 1.00 97.25 305 TYR A N 1
ATOM 2455 C CA . TYR A 1 305 ? -4.630 10.216 18.916 1.00 97.25 305 TYR A CA 1
ATOM 2456 C C . TYR A 1 305 ? -4.257 8.733 19.014 1.00 97.25 305 TYR A C 1
ATOM 2458 O O . TYR A 1 305 ? -5.140 7.878 18.973 1.00 97.25 305 TYR A O 1
ATOM 2466 N N . LEU A 1 306 ? -2.975 8.424 19.240 1.00 96.69 306 LEU A N 1
ATOM 2467 C CA . LEU A 1 306 ? -2.503 7.050 19.410 1.00 96.69 306 LEU A CA 1
ATOM 2468 C C . LEU A 1 306 ? -3.094 6.389 20.664 1.00 96.69 306 LEU A C 1
ATOM 2470 O O . LEU A 1 306 ? -3.488 5.226 20.623 1.00 96.69 306 LEU A O 1
ATOM 2474 N N . ASN A 1 307 ? -3.185 7.114 21.779 1.00 96.62 307 ASN A N 1
ATOM 2475 C CA . ASN A 1 307 ? -3.784 6.591 23.009 1.00 96.62 307 ASN A CA 1
ATOM 2476 C C . ASN A 1 307 ? -5.293 6.354 22.868 1.00 96.62 307 ASN A C 1
ATOM 2478 O O . ASN A 1 307 ? -5.799 5.339 23.349 1.00 96.62 307 ASN A O 1
ATOM 2482 N N . ASN A 1 308 ? -6.001 7.236 22.164 1.00 97.88 308 ASN A N 1
ATOM 2483 C CA . ASN A 1 308 ? -7.418 7.048 21.866 1.00 97.88 308 ASN A CA 1
ATOM 2484 C C . ASN A 1 308 ? -7.639 5.844 20.942 1.00 97.88 308 ASN A C 1
ATOM 2486 O O . ASN A 1 308 ? -8.520 5.028 21.216 1.00 97.88 308 ASN A O 1
ATOM 2490 N N . LEU A 1 309 ? -6.781 5.664 19.929 1.00 98.00 309 LEU A N 1
ATOM 2491 C CA . LEU A 1 309 ? -6.797 4.473 19.079 1.00 98.00 309 LEU A CA 1
ATOM 2492 C C . LEU A 1 309 ? -6.561 3.192 19.899 1.00 98.00 309 LEU A C 1
ATOM 2494 O O . LEU A 1 309 ? -7.310 2.227 19.774 1.00 98.00 309 LEU A O 1
ATOM 2498 N N . LYS A 1 310 ? -5.571 3.174 20.798 1.00 96.94 310 LYS A N 1
ATOM 2499 C CA . LYS A 1 310 ? -5.338 2.032 21.706 1.00 96.94 310 LYS A CA 1
ATOM 2500 C C . LYS A 1 310 ? -6.560 1.743 22.588 1.00 96.94 310 LYS A C 1
ATOM 2502 O O . LYS A 1 310 ? -6.936 0.587 22.783 1.00 96.94 310 LYS A O 1
ATOM 2507 N N . SER A 1 311 ? -7.194 2.787 23.120 1.00 97.25 311 SER A N 1
ATOM 2508 C CA . SER A 1 311 ? -8.371 2.666 23.989 1.00 97.25 311 SER A CA 1
ATOM 2509 C C . SER A 1 311 ? -9.569 2.054 23.262 1.00 97.25 311 SER A C 1
ATOM 2511 O O . SER A 1 311 ? -10.242 1.189 23.821 1.00 97.25 311 SER A O 1
ATOM 2513 N N . ILE A 1 312 ? -9.825 2.452 22.012 1.00 97.12 312 ILE A N 1
ATOM 2514 C CA . ILE A 1 312 ? -10.951 1.909 21.246 1.00 97.12 312 ILE A CA 1
ATOM 2515 C C . ILE A 1 312 ? -10.660 0.497 20.723 1.00 97.12 312 ILE A C 1
ATOM 2517 O O . ILE A 1 312 ? -11.459 -0.411 20.944 1.00 97.12 312 ILE A O 1
ATOM 2521 N N . THR A 1 313 ? -9.476 0.264 20.152 1.00 96.56 313 THR A N 1
ATOM 2522 C CA . THR A 1 313 ? -9.127 -1.040 19.562 1.00 96.56 313 THR A CA 1
ATOM 2523 C C . THR A 1 313 ? -8.965 -2.137 20.610 1.00 96.56 313 THR A C 1
ATOM 2525 O O . THR A 1 313 ? -9.345 -3.279 20.367 1.00 96.56 313 THR A O 1
ATOM 2528 N N . SER A 1 314 ? -8.502 -1.812 21.822 1.00 94.69 314 SER A N 1
ATOM 2529 C CA . SER A 1 314 ? -8.441 -2.787 22.923 1.00 94.69 314 SER A CA 1
ATOM 2530 C C . SER A 1 314 ? -9.815 -3.340 23.321 1.00 94.69 314 SER A C 1
ATOM 2532 O O . SER A 1 314 ? -9.911 -4.511 23.681 1.00 94.69 314 SER A O 1
ATOM 2534 N N . LYS A 1 315 ? -10.877 -2.533 23.211 1.00 93.94 315 LYS A N 1
ATOM 2535 C CA . LYS A 1 315 ? -12.266 -2.950 23.474 1.00 93.94 315 LYS A CA 1
ATOM 2536 C C . LYS A 1 315 ? -12.883 -3.713 22.303 1.00 93.94 315 LYS A C 1
ATOM 2538 O O . LYS A 1 315 ? -13.799 -4.499 22.511 1.00 93.94 315 LYS A O 1
ATOM 2543 N N . MET A 1 316 ? -12.392 -3.459 21.093 1.00 94.88 316 MET A N 1
ATOM 2544 C CA . MET A 1 316 ? -12.875 -4.063 19.850 1.00 94.88 316 MET A CA 1
ATOM 2545 C C . MET A 1 316 ? -12.087 -5.304 19.428 1.00 94.88 316 MET A C 1
ATOM 2547 O O . MET A 1 316 ? -12.456 -5.939 18.447 1.00 94.88 316 MET A O 1
ATOM 2551 N N . ARG A 1 317 ? -11.004 -5.656 20.131 1.00 93.12 317 ARG A N 1
ATOM 2552 C CA . ARG A 1 317 ? -10.173 -6.811 19.783 1.00 93.12 317 ARG A CA 1
ATOM 2553 C C . ARG A 1 317 ? -11.025 -8.074 19.653 1.00 93.12 317 ARG A C 1
ATOM 2555 O O . ARG A 1 317 ? -11.691 -8.471 20.609 1.00 93.12 317 ARG A O 1
ATOM 2562 N N . ASP A 1 318 ? -10.945 -8.726 18.495 1.00 90.69 318 ASP A N 1
ATOM 2563 C CA . ASP A 1 318 ? -11.847 -9.823 18.153 1.00 90.69 318 ASP A CA 1
ATOM 2564 C C . ASP A 1 318 ? -11.137 -11.182 18.124 1.00 90.69 318 ASP A C 1
ATOM 2566 O O . ASP A 1 318 ? -10.297 -11.476 17.273 1.00 90.69 318 ASP A O 1
ATOM 2570 N N . TYR A 1 319 ? -11.486 -12.037 19.082 1.00 92.12 319 TYR A N 1
ATOM 2571 C CA . TYR A 1 319 ? -10.903 -13.370 19.234 1.00 92.12 319 TYR A CA 1
ATOM 2572 C C . TYR A 1 319 ? -11.664 -14.463 18.474 1.00 92.12 319 TYR A C 1
ATOM 2574 O O . TYR A 1 319 ? -11.266 -15.626 18.533 1.00 92.12 319 TYR A O 1
ATOM 2582 N N . ARG A 1 320 ? -12.758 -14.121 17.784 1.00 92.06 320 ARG A N 1
ATOM 2583 C CA . ARG A 1 320 ? -13.577 -15.086 17.040 1.00 92.06 320 ARG A CA 1
ATOM 2584 C C . ARG A 1 320 ? -12.893 -15.500 15.734 1.00 92.06 320 ARG A C 1
ATOM 2586 O O . ARG A 1 320 ? -12.034 -14.791 15.209 1.00 92.06 320 ARG A O 1
ATOM 2593 N N . GLU A 1 321 ? -13.286 -16.657 15.209 1.00 89.88 321 GLU A N 1
ATOM 2594 C CA . GLU A 1 321 ? -12.810 -17.175 13.919 1.00 89.88 321 GLU A CA 1
ATOM 2595 C C . GLU A 1 321 ? -13.303 -16.326 12.729 1.00 89.88 321 GLU A C 1
ATOM 2597 O O . GLU A 1 321 ? -14.307 -15.613 12.875 1.00 89.88 321 GLU A O 1
ATOM 2602 N N . PRO A 1 322 ? -12.610 -16.372 11.566 1.00 84.25 322 PRO A N 1
ATOM 2603 C CA . PRO A 1 322 ? -13.040 -15.676 10.354 1.00 84.25 322 PRO A CA 1
ATOM 2604 C C . PRO A 1 322 ? -14.500 -15.966 9.996 1.00 84.25 322 PRO A C 1
ATOM 2606 O O . PRO A 1 322 ? -15.016 -17.050 10.260 1.00 84.25 322 PRO A O 1
ATOM 2609 N N . ILE A 1 323 ? -15.164 -14.993 9.371 1.00 80.31 323 ILE A N 1
ATOM 2610 C CA . ILE A 1 323 ? -16.467 -15.234 8.751 1.00 80.31 323 ILE A CA 1
ATOM 2611 C C . ILE A 1 323 ? -16.211 -15.813 7.366 1.00 80.31 323 ILE A C 1
ATOM 2613 O O . ILE A 1 323 ? -15.559 -15.162 6.549 1.00 80.31 323 ILE A O 1
ATOM 2617 N N . ASP A 1 324 ? -16.772 -16.988 7.096 1.00 73.31 324 ASP A N 1
ATOM 2618 C CA . ASP A 1 324 ? -16.957 -17.447 5.726 1.00 73.31 324 ASP A CA 1
ATOM 2619 C C . ASP A 1 324 ? -17.998 -16.531 5.083 1.00 73.31 324 ASP A C 1
ATOM 2621 O O . ASP A 1 324 ? -19.203 -16.620 5.328 1.00 73.31 324 ASP A O 1
ATOM 2625 N N . PHE A 1 325 ? -17.510 -15.542 4.344 1.00 64.38 325 PHE A N 1
ATOM 2626 C CA . PHE A 1 325 ? -18.349 -14.807 3.422 1.00 64.38 325 PHE A CA 1
ATOM 2627 C C . PHE A 1 325 ? -18.486 -15.703 2.199 1.00 64.38 325 PHE A C 1
ATOM 2629 O O . PHE A 1 325 ? -17.531 -15.802 1.432 1.00 64.38 325 PHE A O 1
ATOM 2636 N N . ASP A 1 326 ? -19.628 -16.388 2.070 1.00 48.31 326 ASP A N 1
ATOM 2637 C CA . ASP A 1 326 ? -19.973 -17.121 0.849 1.00 48.31 326 ASP A CA 1
ATOM 2638 C C . ASP A 1 326 ? -19.659 -16.223 -0.360 1.00 48.31 326 ASP A C 1
ATOM 2640 O O . ASP A 1 326 ? -20.120 -15.073 -0.419 1.00 48.31 326 ASP A O 1
ATOM 2644 N N . LEU A 1 327 ? -18.774 -16.728 -1.227 1.00 41.59 327 LEU A N 1
ATOM 2645 C CA . LEU A 1 327 ? -18.233 -16.042 -2.403 1.00 41.59 327 LEU A CA 1
ATOM 2646 C C . LEU A 1 327 ? -19.325 -15.707 -3.419 1.00 41.59 327 LEU A C 1
ATOM 2648 O O . LEU A 1 327 ? -20.096 -16.628 -3.776 1.00 41.59 327 LEU A O 1
#

Secondary structure (DSSP, 8-state):
-PPPSS--GGGHHHHHHHHHHHHHHHHHHHHHHHHTT--S-HHHHHHHHHHHHHHHHHHHHHHHHH-GGGHHHHHHHHHHH-SEEEEPPTTTTTSSEEEETTTTEEEE-TTPPP-SS--HHHHHHHHHHHHHHHHHHHHHHHHHHHHHHHHHHTTSS-HHHHHHHHHHHHHHHHHHHHHHHHHHHHHHTT-PPPPPEEEE-SSGGGG-EEEE--SS-HHHHHHHHHHHTTSTTTTT---HHHHHHHHHHHTTSTTHHHHHHHHHHHTT-HHHHHHHHHHHHHHHHHHHHHTTSS-HHHHHHHHHHHHHHHHHHHHH---SPPP----

Solvent-accessible surface area (backbone atoms only — not comparable to full-atom values): 17197 Å² total; per-residue (Å²): 129,51,81,71,95,68,89,57,69,91,47,39,67,63,50,26,54,48,51,46,50,30,52,54,43,19,51,53,48,51,55,49,34,54,76,68,65,29,53,86,46,70,67,62,51,50,50,45,41,54,52,52,55,54,42,49,54,53,52,51,50,51,36,47,75,76,38,56,94,45,28,69,58,46,51,50,33,42,66,75,40,45,50,27,58,41,61,41,42,62,94,56,55,88,49,64,56,48,68,37,67,93,77,13,32,38,28,33,26,78,81,47,69,62,58,99,87,38,51,30,68,50,46,43,47,22,42,49,42,25,43,51,32,52,50,46,37,44,63,30,52,52,51,52,54,55,50,45,54,48,34,39,76,69,69,76,36,53,71,72,56,41,51,26,33,50,36,15,52,50,42,44,49,54,38,29,20,45,52,49,14,50,54,51,38,26,61,74,67,77,45,83,73,66,69,75,39,83,43,70,40,76,63,46,36,74,41,46,70,45,54,28,64,54,96,64,72,30,82,45,43,48,60,46,28,45,56,25,21,40,34,55,59,24,27,64,51,89,45,61,68,61,21,36,50,55,43,29,59,47,52,66,39,78,52,36,55,61,50,54,51,50,55,33,52,76,70,72,35,51,69,58,52,50,51,46,26,30,31,41,11,47,43,42,42,15,54,38,19,73,76,69,76,42,61,62,70,34,20,80,41,25,41,59,36,53,51,51,39,52,59,53,34,67,76,45,49,20,71,48,70,59,79,87,70,85,127

Mean predicted aligned error: 3.65 Å

Sequence (327 aa):
MYELSYDFQTSNQIIAKYFQNLIANSSANLQQQVKNSQVIDSRNDSNSLANCIANLEQYLYYNFEKSPQNFDYILNSIMNNVSIISVLPKNERGIYGKTEIGNKTIYINPDLPNSNYLTSEERTKLYMAHELGHVINNGWMQKTIEFLNKEIRANNLSQPQAQLIYEGFSMLDEATTQNRAENFVYSLSSKNRPPLLNYTNKRLFNGQSYLSNFDFYGELQAPATMFAKTLRGIGKSNNDVSALNILSERAISPLFFNNILKEYSRDGQMQAFAQELQYMGLLKKASYANFGYDDISYLNNSASYLNNLKSITSKMRDYREPIDFDL

Foldseek 3Di:
DADAPDDLDPCRVVVRVLLVQQCVQQVVVLVVCVVVVQDDDSVLQVVLQVLLSNLVSLLLVVCCVVPVVLSVLLVCLLSVQARYEGEGGPVGLPDQWDGDRVVNYIYGHSPACADPFGHSSLSSSLVSQLNSLCSLLVLVLVVLVVVLVVCVVVVVDDPVLSLLLSLLVVLLSNQLSQLVSQVSSCVVVVHDQDAWDWDFDCLALVRDTDTASGPPPRLSLVLSLLVLQLAAQQVQDPDSSVSSNVLSSLSSDSCSNVLVCCRCVVVVNVVLSSLSSSLSSLLSQLVCVVVVNHDSVSSVCNNVSVVVNVVSSVVSRYHHHHDPPPD

Nearest PDB structures (foldseek):
  5f3q-assembly1_B  TM=2.441E-01  e=3.373E-01  Entamoeba histolytica